Protein AF-A0A483RP93-F1 (afdb_monomer)

Secondary structure (DSSP, 8-state):
-----TTSSSSSSSS------HHHHHHHHHHHHHHHHHHHHHHHHHHHHHHHHHHHHHHHHHHHHHHHHHHHHHHHHHHHHHHHHHHHHHHHHHHHHHHHHHHHHHHHHHHHHHHHHHHHHHHHHHHHHHHHHT--GGG--HHHHHHHHHHHHHHHHHHHHHHHHHHHHHHHHHHHHHHHHHHHHHHHHHHHHHHHHTTT--HHHHHHHHHTT------TTTS-------HHHHHHHHHHHHHHHHGGGS--

Foldseek 3Di:
DDDPDDDDPPPPVPPDPPPDDPVNVVVVVVVVVVVVVVVVVVVVVVVVVVVVVVVVVVVVVVVVVVVVVVVVVVLLVVLVVVLVPPLLVVLVVVLVVLVVVLVVLLVLLVVLLVLLVVLLVVLVVLLVVLCVVCVPVPPDDPVVVVVSVVVNVVSSVVSNQSSVLSNLSSVLSVVQSVLSVVLSVLSVVLSVCCNVCVSPDDPVNSCVSCVVSPPPDARSPNPDRPRPCDVVNVVVVVVVVVVVVVVVPPDD

Radius of gyration: 54.11 Å; Cα contacts (8 Å, |Δi|>4): 106; chains: 1; bounding box: 98×44×174 Å

Structure (mmCIF, N/CA/C/O backbone):
data_AF-A0A483RP93-F1
#
_entry.id   AF-A0A483RP93-F1
#
loop_
_atom_site.group_PDB
_atom_site.id
_atom_site.type_symbol
_atom_site.label_atom_id
_atom_site.label_alt_id
_atom_site.label_comp_id
_atom_site.label_asym_id
_atom_site.label_entity_id
_atom_site.label_seq_id
_atom_site.pdbx_PDB_ins_code
_atom_site.Cartn_x
_atom_site.Cartn_y
_atom_site.Cartn_z
_atom_site.occupancy
_atom_site.B_iso_or_equiv
_atom_site.auth_seq_id
_atom_site.auth_comp_id
_atom_site.auth_asym_id
_atom_site.auth_atom_id
_atom_site.pdbx_PDB_model_num
ATOM 1 N N . ASP A 1 1 ? -6.375 -27.081 122.820 1.00 44.47 1 ASP A N 1
ATOM 2 C CA . ASP A 1 1 ? -7.314 -27.650 121.839 1.00 44.47 1 ASP A CA 1
ATOM 3 C C . ASP A 1 1 ? -8.716 -27.517 122.379 1.00 44.47 1 ASP A C 1
ATOM 5 O O . ASP A 1 1 ? -9.221 -28.421 123.025 1.00 44.47 1 ASP A O 1
ATOM 9 N N . GLU A 1 2 ? -9.292 -26.331 122.217 1.00 37.44 2 GLU A N 1
ATOM 10 C CA . GLU A 1 2 ? -10.628 -26.027 122.723 1.00 37.44 2 GLU A CA 1
ATOM 11 C C . GLU A 1 2 ? -11.443 -25.393 121.599 1.00 37.44 2 GLU A C 1
ATOM 13 O O . GLU A 1 2 ? -11.047 -24.405 120.978 1.00 37.44 2 GLU A O 1
ATOM 18 N N . GLU A 1 3 ? -12.542 -26.077 121.302 1.00 43.91 3 GLU A N 1
ATOM 19 C CA . GLU A 1 3 ? -13.527 -25.812 120.264 1.00 43.91 3 GLU A CA 1
ATOM 20 C C . GLU A 1 3 ? -14.193 -24.436 120.434 1.00 43.91 3 GLU A C 1
ATOM 22 O O . GLU A 1 3 ? -14.628 -24.096 121.539 1.00 43.91 3 GLU A O 1
ATOM 27 N N . PRO A 1 4 ? -14.399 -23.655 119.359 1.00 43.03 4 PRO A N 1
ATOM 28 C CA . PRO A 1 4 ? -15.252 -22.485 119.441 1.00 43.03 4 PRO A CA 1
ATOM 29 C C . PRO A 1 4 ? -16.717 -22.865 119.178 1.00 43.03 4 PRO A C 1
ATOM 31 O O . PRO A 1 4 ? -17.161 -23.048 118.047 1.00 43.03 4 PRO A O 1
ATOM 34 N N . ASN A 1 5 ? -17.437 -22.988 120.291 1.00 45.75 5 ASN A N 1
ATOM 35 C CA . ASN A 1 5 ? -18.826 -22.599 120.561 1.00 45.75 5 ASN A CA 1
ATOM 36 C C . ASN A 1 5 ? -19.761 -22.346 119.350 1.00 45.75 5 ASN A C 1
ATOM 38 O O . ASN A 1 5 ? -19.817 -21.264 118.761 1.00 45.75 5 ASN A O 1
ATOM 42 N N . ILE A 1 6 ? -20.581 -23.355 119.056 1.00 49.53 6 ILE A N 1
ATOM 43 C CA . ILE A 1 6 ? -21.689 -23.347 118.097 1.00 49.53 6 ILE A CA 1
ATOM 44 C C . ILE A 1 6 ? -22.909 -22.673 118.755 1.00 49.53 6 ILE A C 1
ATOM 46 O O . ILE A 1 6 ? -23.800 -23.372 119.228 1.00 49.53 6 ILE A O 1
ATOM 50 N N . ASN A 1 7 ? -22.978 -21.337 118.848 1.00 51.28 7 ASN A N 1
ATOM 51 C CA . ASN A 1 7 ? -24.268 -20.686 119.172 1.00 51.28 7 ASN A CA 1
ATOM 52 C C . ASN A 1 7 ? -24.443 -19.193 118.824 1.00 51.28 7 ASN A C 1
ATOM 54 O O . ASN A 1 7 ? -25.434 -18.591 119.228 1.00 51.28 7 ASN A O 1
ATOM 58 N N . GLU A 1 8 ? -23.537 -18.560 118.073 1.00 43.97 8 GLU A N 1
ATOM 59 C CA . GLU A 1 8 ? -23.642 -17.106 117.807 1.00 43.97 8 GLU A CA 1
ATOM 60 C C . GLU A 1 8 ? -24.043 -16.736 116.369 1.00 43.97 8 GLU A C 1
ATOM 62 O O . GLU A 1 8 ? -24.285 -15.570 116.064 1.00 43.97 8 GLU A O 1
ATOM 67 N N . ASN A 1 9 ? -24.192 -17.721 115.475 1.00 43.88 9 ASN A N 1
ATOM 68 C CA . ASN A 1 9 ? -24.435 -17.474 114.046 1.00 43.88 9 ASN A CA 1
ATOM 69 C C . ASN A 1 9 ? -25.888 -17.685 113.573 1.00 43.88 9 ASN A C 1
ATOM 71 O O . ASN A 1 9 ? -26.207 -17.382 112.422 1.00 43.88 9 ASN A O 1
ATOM 75 N N . GLU A 1 10 ? -26.797 -18.158 114.433 1.00 44.34 10 GLU A N 1
ATOM 76 C CA . GLU A 1 10 ? -28.202 -18.384 114.047 1.00 44.34 10 GLU A CA 1
ATOM 77 C C . GLU A 1 10 ? -29.131 -17.190 114.323 1.00 44.34 10 GLU A C 1
ATOM 79 O O . GLU A 1 10 ? -30.191 -17.063 113.702 1.00 44.34 10 GLU A O 1
ATOM 84 N N . THR A 1 11 ? -28.736 -16.253 115.185 1.00 45.34 11 THR A N 1
ATOM 85 C CA . THR A 1 11 ? -29.594 -15.132 115.606 1.00 45.34 11 THR A CA 1
ATOM 86 C C . THR A 1 11 ? -29.534 -13.909 114.686 1.00 45.34 11 THR A C 1
ATOM 88 O O . THR A 1 11 ? -30.458 -13.097 114.715 1.00 45.34 11 THR A O 1
ATOM 91 N N . ASN A 1 12 ? -28.539 -13.798 113.793 1.00 41.47 12 ASN A N 1
ATOM 92 C CA . ASN A 1 12 ? -28.385 -12.632 112.904 1.00 41.47 12 ASN A CA 1
ATOM 93 C C . ASN A 1 12 ? -28.748 -12.858 111.423 1.00 41.47 12 ASN A C 1
ATOM 95 O O . ASN A 1 12 ? -28.809 -11.899 110.659 1.00 41.47 12 ASN A O 1
ATOM 99 N N . LYS A 1 13 ? -29.100 -14.085 111.009 1.00 42.75 13 LYS A N 1
ATOM 100 C CA . LYS A 1 13 ? -29.715 -14.345 109.685 1.00 42.75 13 LYS A CA 1
ATOM 101 C C . LYS A 1 13 ? -31.248 -14.272 109.684 1.00 42.75 13 LYS A C 1
ATOM 103 O O . LYS A 1 13 ? -31.868 -14.348 108.628 1.00 42.75 13 LYS A O 1
ATOM 108 N N . ARG A 1 14 ? -31.875 -14.069 110.849 1.00 42.66 14 ARG A N 1
ATOM 109 C CA . ARG A 1 14 ? -33.340 -14.004 111.027 1.00 42.66 14 ARG A CA 1
ATOM 110 C C . ARG A 1 14 ? -33.895 -12.582 111.177 1.00 42.66 14 ARG A C 1
ATOM 112 O O . ARG A 1 14 ? -34.922 -12.382 111.815 1.00 42.66 14 ARG A O 1
ATOM 119 N N . LYS A 1 15 ? -33.252 -11.582 110.571 1.00 45.91 15 LYS A N 1
ATOM 120 C CA . LYS A 1 15 ? -33.788 -10.212 110.481 1.00 45.91 15 LYS A CA 1
ATOM 121 C C . LYS A 1 15 ? -33.753 -9.676 109.052 1.00 45.91 15 LYS A C 1
ATOM 123 O O . LYS A 1 15 ? -33.135 -8.656 108.791 1.00 45.91 15 LYS A O 1
ATOM 128 N N . ASN A 1 16 ? -34.410 -10.369 108.120 1.00 45.09 16 ASN A N 1
ATOM 129 C CA . ASN A 1 16 ? -35.041 -9.688 106.976 1.00 45.09 16 ASN A CA 1
ATOM 130 C C . ASN A 1 16 ? -36.076 -10.522 106.207 1.00 45.09 16 ASN A C 1
ATOM 132 O O . ASN A 1 16 ? -36.394 -10.216 105.062 1.00 45.09 16 ASN A O 1
ATOM 136 N N . VAL A 1 17 ? -36.658 -11.552 106.825 1.00 51.75 17 VAL A N 1
ATOM 137 C CA . VAL A 1 17 ? -37.892 -12.139 106.292 1.00 51.75 17 VAL A CA 1
ATOM 138 C C . VAL A 1 17 ? -39.036 -11.333 106.889 1.00 51.75 17 VAL A C 1
ATOM 140 O O . VAL A 1 17 ? -39.613 -11.695 107.912 1.00 51.75 17 VAL A O 1
ATOM 143 N N . LYS A 1 18 ? -39.291 -10.163 106.291 1.00 50.00 18 LYS A N 1
ATOM 144 C CA . LYS A 1 18 ? -40.550 -9.441 106.483 1.00 50.00 18 LYS A CA 1
ATOM 145 C C . LYS A 1 18 ? -41.655 -10.454 106.188 1.00 50.00 18 LYS A C 1
ATOM 147 O O . LYS A 1 18 ? -41.653 -11.052 105.119 1.00 50.00 18 LYS A O 1
ATOM 152 N N . SER A 1 19 ? -42.535 -10.696 107.147 1.00 45.41 19 SER A N 1
ATOM 153 C CA . SER A 1 19 ? -43.722 -11.530 106.982 1.00 45.41 19 SER A CA 1
ATOM 154 C C . SER A 1 19 ? -44.519 -11.038 105.768 1.00 45.41 19 SER A C 1
ATOM 156 O O . SER A 1 19 ? -45.138 -9.976 105.834 1.00 45.41 19 SER A O 1
ATOM 158 N N . LEU A 1 20 ? -44.443 -11.763 104.647 1.00 51.41 20 LEU A N 1
ATOM 159 C CA . LEU A 1 20 ? -45.241 -11.493 103.455 1.00 51.41 20 LEU A CA 1
ATOM 160 C C . LEU A 1 20 ? -46.675 -11.968 103.709 1.00 51.41 20 LEU A C 1
ATOM 162 O O . LEU A 1 20 ? -46.921 -13.165 103.847 1.00 51.41 20 LEU A O 1
ATOM 166 N N . GLU A 1 21 ? -47.611 -11.024 103.756 1.00 50.47 21 GLU A N 1
ATOM 167 C CA . GLU A 1 21 ? -49.040 -11.314 103.690 1.00 50.47 21 GLU A CA 1
ATOM 168 C C . GLU A 1 21 ? -49.406 -11.994 102.354 1.00 50.47 21 GLU A C 1
ATOM 170 O O . GLU A 1 21 ? -48.848 -11.634 101.312 1.00 50.47 21 GLU A O 1
ATOM 175 N N . PRO A 1 22 ? -50.382 -12.921 102.336 1.00 55.34 22 PRO A N 1
ATOM 176 C CA . PRO A 1 22 ? -50.846 -13.585 101.113 1.00 55.34 22 PRO A CA 1
ATOM 177 C C . PRO A 1 22 ? -51.378 -12.615 100.039 1.00 55.34 22 PRO A C 1
ATOM 179 O O . PRO A 1 22 ? -51.298 -12.931 98.855 1.00 55.34 22 PRO A O 1
ATOM 182 N N . ASN A 1 23 ? -51.825 -11.411 100.417 1.00 56.91 23 ASN A N 1
ATOM 183 C CA . ASN A 1 23 ? -52.241 -10.365 99.472 1.00 56.91 23 ASN A CA 1
ATOM 184 C C . ASN A 1 23 ? -51.086 -9.800 98.617 1.00 56.91 23 ASN A C 1
ATOM 186 O O . ASN A 1 23 ? -51.320 -9.385 97.487 1.00 56.91 23 ASN A O 1
ATOM 190 N N . ASN A 1 24 ? -49.839 -9.836 99.100 1.00 65.69 24 ASN A N 1
ATOM 191 C CA . ASN A 1 24 ? -48.675 -9.264 98.406 1.00 65.69 24 ASN A CA 1
ATOM 192 C C . ASN A 1 24 ? -48.203 -10.145 97.227 1.00 65.69 24 ASN A C 1
ATOM 194 O O . ASN A 1 24 ? -47.764 -9.651 96.191 1.00 65.69 24 ASN A O 1
ATOM 198 N N . TYR A 1 25 ? -48.354 -11.470 97.338 1.00 70.19 25 TYR A N 1
ATOM 199 C CA . TYR A 1 25 ? -48.011 -12.394 96.249 1.00 70.19 25 TYR A CA 1
ATOM 200 C C . TYR A 1 25 ? -48.979 -12.295 95.073 1.00 70.19 25 TYR A C 1
ATOM 202 O O . TYR A 1 25 ? -48.549 -12.350 93.925 1.00 70.19 25 TYR A O 1
ATOM 210 N N . VAL A 1 26 ? -50.273 -12.131 95.352 1.00 78.81 26 VAL A N 1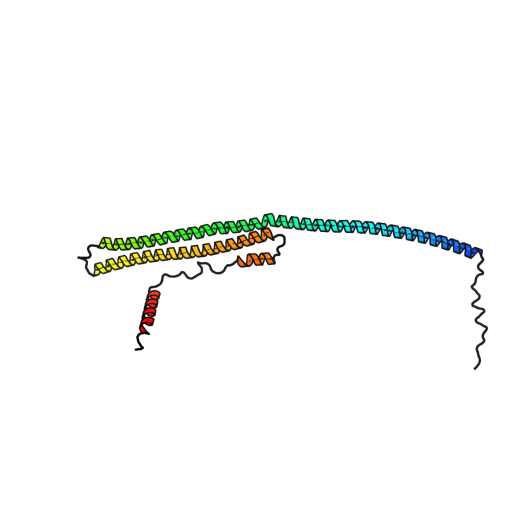
ATOM 211 C CA . VAL A 1 26 ? -51.302 -11.984 94.314 1.00 78.81 26 VAL A CA 1
ATOM 212 C C . VAL A 1 26 ? -51.066 -10.702 93.517 1.00 78.81 26 VAL A C 1
ATOM 214 O O . VAL A 1 26 ? -51.056 -10.734 92.291 1.00 78.81 26 VAL A O 1
ATOM 217 N N . GLU A 1 27 ? -50.782 -9.596 94.203 1.00 79.75 27 GLU A N 1
ATOM 218 C CA . GLU A 1 27 ? -50.462 -8.316 93.566 1.00 79.75 27 GLU A CA 1
ATOM 219 C C . GLU A 1 27 ? -49.176 -8.394 92.722 1.00 79.75 27 GLU A C 1
ATOM 221 O O . GLU A 1 27 ? -49.124 -7.880 91.604 1.00 79.75 27 GLU A O 1
ATOM 226 N N . HIS A 1 28 ? -48.155 -9.115 93.196 1.00 82.25 28 HIS A N 1
ATOM 227 C CA . HIS A 1 28 ? -46.927 -9.342 92.434 1.00 82.25 28 HIS A CA 1
ATOM 228 C C . HIS A 1 28 ? -47.136 -10.226 91.193 1.00 82.25 28 HIS A C 1
ATOM 230 O O . HIS A 1 28 ? -46.554 -9.952 90.145 1.00 82.25 28 HIS A O 1
ATOM 236 N N . ILE A 1 29 ? -47.979 -11.262 91.284 1.00 84.00 29 ILE A N 1
ATOM 237 C CA . ILE A 1 29 ? -48.338 -12.121 90.145 1.00 84.00 29 ILE A CA 1
ATOM 238 C C . ILE A 1 29 ? -49.069 -11.306 89.074 1.00 84.00 29 ILE A C 1
ATOM 240 O O . ILE A 1 29 ? -48.707 -11.396 87.904 1.00 84.00 29 ILE A O 1
ATOM 244 N N . ILE A 1 30 ? -50.011 -10.447 89.474 1.00 86.81 30 ILE A N 1
ATOM 245 C CA . ILE A 1 30 ? -50.726 -9.547 88.557 1.00 86.81 30 ILE A CA 1
ATOM 246 C C . ILE A 1 30 ? -49.745 -8.588 87.861 1.00 86.81 30 ILE A C 1
ATOM 248 O O . ILE A 1 30 ? -49.786 -8.442 86.643 1.00 86.81 30 ILE A O 1
ATOM 252 N N . GLN A 1 31 ? -48.798 -7.993 88.595 1.00 88.38 31 GLN A N 1
ATOM 253 C CA . GLN A 1 31 ? -47.766 -7.126 88.002 1.00 88.38 31 GLN A CA 1
ATOM 254 C C . GLN A 1 31 ? -46.821 -7.870 87.045 1.00 88.38 31 GLN A C 1
ATOM 256 O O . GLN A 1 31 ? -46.323 -7.290 86.077 1.00 88.38 31 GLN A O 1
ATOM 261 N N . LEU A 1 32 ? -46.507 -9.134 87.331 1.00 87.00 32 LEU A N 1
ATOM 262 C CA . LEU A 1 32 ? -45.693 -9.980 86.456 1.00 87.00 32 LEU A CA 1
ATOM 263 C C . LEU A 1 32 ? -46.447 -10.347 85.175 1.00 87.00 32 LEU A C 1
ATOM 265 O O . LEU A 1 32 ? -45.856 -10.331 84.096 1.00 87.00 32 LEU A O 1
ATOM 269 N N . GLU A 1 33 ? -47.739 -10.643 85.283 1.00 87.50 33 GLU A N 1
ATOM 270 C CA . GLU A 1 33 ? -48.617 -10.925 84.148 1.00 87.50 33 GLU A CA 1
ATOM 271 C C . GLU A 1 33 ? -48.780 -9.688 83.255 1.00 87.50 33 GLU A C 1
ATOM 273 O O . GLU A 1 33 ? -48.595 -9.768 82.039 1.00 87.50 33 GLU A O 1
ATOM 278 N N . GLU A 1 34 ? -48.974 -8.515 83.861 1.00 89.44 34 GLU A N 1
ATOM 279 C CA . GLU A 1 34 ? -49.023 -7.233 83.161 1.00 89.44 34 GLU A CA 1
ATOM 280 C C . GLU A 1 34 ? -47.697 -6.933 82.442 1.00 89.44 34 GLU A C 1
ATOM 282 O O . GLU A 1 34 ? -47.691 -6.631 81.247 1.00 89.44 34 GLU A O 1
ATOM 287 N N . ARG A 1 35 ? -46.545 -7.114 83.103 1.00 90.69 35 ARG A N 1
ATOM 288 C CA . ARG A 1 35 ? -45.229 -6.957 82.455 1.00 90.69 35 ARG A CA 1
ATOM 289 C C . ARG A 1 35 ? -45.008 -7.938 81.308 1.00 90.69 35 ARG A C 1
ATOM 291 O O . ARG A 1 35 ? -44.479 -7.533 80.275 1.00 90.69 35 ARG A O 1
ATOM 298 N N . ASN A 1 36 ? -45.402 -9.200 81.467 1.00 89.81 36 ASN A N 1
ATOM 299 C CA . ASN A 1 36 ? -45.311 -10.186 80.392 1.00 89.81 36 ASN A CA 1
ATOM 300 C C . ASN A 1 36 ? -46.188 -9.787 79.204 1.00 89.81 36 ASN A C 1
ATOM 302 O O . ASN A 1 36 ? -45.721 -9.854 78.071 1.00 89.81 36 ASN A O 1
ATOM 306 N N . SER A 1 37 ? -47.402 -9.286 79.448 1.00 91.94 37 SER A N 1
ATOM 307 C CA . SER A 1 37 ? -48.278 -8.793 78.379 1.00 91.94 37 SER A CA 1
ATOM 308 C C . SER A 1 37 ? -47.643 -7.621 77.610 1.00 91.94 37 SER A C 1
ATOM 310 O O . SER A 1 37 ? -47.592 -7.630 76.378 1.00 91.94 37 SER A O 1
ATOM 312 N N . ILE A 1 38 ? -47.030 -6.665 78.317 1.00 93.06 38 ILE A N 1
ATOM 313 C CA . ILE A 1 38 ? -46.317 -5.532 77.710 1.00 93.06 38 ILE A CA 1
ATOM 314 C C . ILE A 1 38 ? -45.111 -6.016 76.897 1.00 93.06 38 ILE A C 1
ATOM 316 O O . ILE A 1 38 ? -44.895 -5.549 75.779 1.00 93.06 38 ILE A O 1
ATOM 320 N N . LEU A 1 39 ? -44.339 -6.971 77.421 1.00 93.12 39 LEU A N 1
ATOM 321 C CA . LEU A 1 39 ? -43.202 -7.560 76.711 1.00 93.12 39 LEU A CA 1
ATOM 322 C C . LEU A 1 39 ? -43.640 -8.308 75.446 1.00 93.12 39 LEU A C 1
ATOM 324 O O . LEU A 1 39 ? -42.972 -8.189 74.419 1.00 93.12 39 LEU A O 1
ATOM 328 N N . THR A 1 40 ? -44.765 -9.031 75.483 1.00 92.19 40 THR A N 1
ATOM 329 C CA . THR A 1 40 ? -45.308 -9.697 74.287 1.00 92.19 40 THR A CA 1
ATOM 330 C C . THR A 1 40 ? -45.723 -8.693 73.218 1.00 92.19 40 THR A C 1
ATOM 332 O O . THR A 1 40 ? -45.353 -8.866 72.059 1.00 92.19 40 THR A O 1
ATOM 335 N N . LEU A 1 41 ? -46.372 -7.591 73.608 1.00 93.94 41 LEU A N 1
ATOM 336 C CA . LEU A 1 41 ? -46.728 -6.504 72.692 1.00 93.94 41 LEU A CA 1
ATOM 337 C C . LEU A 1 41 ? -45.490 -5.821 72.099 1.00 93.94 41 LEU A C 1
ATOM 339 O O . LEU A 1 41 ? -45.460 -5.503 70.912 1.00 93.94 41 LEU A O 1
ATOM 343 N N . GLN A 1 42 ? -44.441 -5.613 72.900 1.00 94.50 42 GLN A N 1
ATOM 344 C CA . GLN A 1 42 ? -43.178 -5.064 72.408 1.00 94.50 42 GLN A CA 1
ATOM 345 C C . GLN A 1 42 ? -42.499 -6.012 71.416 1.00 94.50 42 GLN A C 1
ATOM 347 O O . GLN A 1 42 ? -42.045 -5.559 70.367 1.00 94.50 42 GLN A O 1
ATOM 352 N N . LEU A 1 43 ? -42.447 -7.315 71.709 1.00 94.00 43 LEU A N 1
ATOM 353 C CA . LEU A 1 43 ? -41.908 -8.329 70.797 1.00 94.00 43 LEU A CA 1
ATOM 354 C C . LEU A 1 43 ? -42.691 -8.384 69.482 1.00 94.00 43 LEU A C 1
ATOM 356 O O . LEU A 1 43 ? -42.086 -8.425 68.411 1.00 94.00 43 LEU A O 1
ATOM 360 N N . GLU A 1 44 ? -44.018 -8.337 69.542 1.00 94.31 44 GLU A N 1
ATOM 361 C CA . GLU A 1 44 ? -44.872 -8.296 68.355 1.00 94.31 44 GLU A CA 1
ATOM 362 C C . GLU A 1 44 ? -44.608 -7.032 67.522 1.00 94.31 44 GLU A C 1
ATOM 364 O O . GLU A 1 44 ? -44.364 -7.111 66.319 1.00 94.31 44 GLU A O 1
ATOM 369 N N . HIS A 1 45 ? -44.511 -5.868 68.166 1.00 94.44 45 HIS A N 1
ATOM 370 C CA . HIS A 1 45 ? -44.156 -4.625 67.487 1.00 94.44 45 HIS A CA 1
ATOM 371 C C . HIS A 1 45 ? -42.757 -4.686 66.842 1.00 94.44 45 HIS A C 1
ATOM 373 O O . HIS A 1 45 ? -42.585 -4.300 65.684 1.00 94.44 45 HIS A O 1
ATOM 379 N N . TYR A 1 46 ? -41.748 -5.199 67.557 1.00 93.69 46 TYR A N 1
ATOM 380 C CA . TYR A 1 46 ? -40.390 -5.345 67.025 1.00 93.69 46 TYR A CA 1
ATOM 381 C C . TYR A 1 46 ? -40.329 -6.325 65.857 1.00 93.69 46 TYR A C 1
ATOM 383 O O . TYR A 1 46 ? -39.661 -6.035 64.867 1.00 93.69 46 TYR A O 1
ATOM 391 N N . THR A 1 47 ? -41.024 -7.461 65.939 1.00 93.69 47 THR A N 1
ATOM 392 C CA . THR A 1 47 ? -41.079 -8.441 64.842 1.00 93.69 47 THR A CA 1
ATOM 393 C C . THR A 1 47 ? -41.783 -7.864 63.618 1.00 93.69 47 THR A C 1
ATOM 395 O O . THR A 1 47 ? -41.309 -8.050 62.495 1.00 93.69 47 THR A O 1
ATOM 398 N N . GLN A 1 48 ? -42.848 -7.085 63.812 1.00 94.31 48 GLN A N 1
ATOM 399 C CA . GLN A 1 48 ? -43.531 -6.387 62.728 1.00 94.31 48 GLN A CA 1
ATOM 400 C C . GLN A 1 48 ? -42.638 -5.321 62.067 1.00 94.31 48 GLN A C 1
ATOM 402 O O . GLN A 1 48 ? -42.591 -5.245 60.836 1.00 94.31 48 GLN A O 1
ATOM 407 N N . ASP A 1 49 ? -41.885 -4.538 62.847 1.00 95.38 49 ASP A N 1
ATOM 408 C CA . ASP A 1 49 ? -40.927 -3.554 62.320 1.00 95.38 49 ASP A CA 1
ATOM 409 C C . ASP A 1 49 ? -39.766 -4.228 61.567 1.00 95.38 49 ASP A C 1
ATOM 411 O O . ASP A 1 49 ? -39.392 -3.792 60.475 1.00 95.38 49 ASP A O 1
ATOM 415 N N . LEU A 1 50 ? -39.247 -5.346 62.088 1.00 93.88 50 LEU A N 1
ATOM 416 C CA . LEU A 1 50 ? -38.227 -6.166 61.423 1.00 93.88 50 LEU A CA 1
ATOM 417 C C . LEU A 1 50 ? -38.725 -6.696 60.077 1.00 93.88 50 LEU A C 1
ATOM 419 O O . LEU A 1 50 ? -38.034 -6.561 59.068 1.00 93.88 50 LEU A O 1
ATOM 423 N N . ASN A 1 51 ? -39.947 -7.228 60.036 1.00 94.44 51 ASN A N 1
ATOM 424 C CA . ASN A 1 51 ? -40.561 -7.717 58.803 1.00 94.44 51 ASN A CA 1
ATOM 425 C C . ASN A 1 51 ? -40.771 -6.589 57.787 1.00 94.44 51 ASN A C 1
ATOM 427 O O . ASN A 1 51 ? -40.480 -6.758 56.601 1.00 94.44 51 ASN A O 1
ATOM 431 N N . ARG A 1 52 ? -41.205 -5.408 58.243 1.00 94.81 52 ARG A N 1
ATOM 432 C CA . ARG A 1 52 ? -41.362 -4.228 57.385 1.00 94.81 52 ARG A CA 1
ATOM 433 C C . ARG A 1 52 ? -40.025 -3.772 56.803 1.00 94.81 52 ARG A C 1
ATOM 435 O O . ARG A 1 52 ? -39.940 -3.514 55.602 1.00 94.81 52 ARG A O 1
ATOM 442 N N . LYS A 1 53 ? -38.977 -3.699 57.627 1.00 94.06 53 LYS A N 1
ATOM 443 C CA . LYS A 1 53 ? -37.617 -3.353 57.188 1.00 94.06 53 LYS A CA 1
ATOM 444 C C . LYS A 1 53 ? -37.064 -4.382 56.205 1.00 94.06 53 LYS A C 1
ATOM 446 O O . LYS A 1 53 ? -36.543 -3.987 55.166 1.00 94.06 53 LYS A O 1
ATOM 451 N N . ASN A 1 54 ? -37.250 -5.674 56.468 1.00 94.12 54 ASN A N 1
ATOM 452 C CA . ASN A 1 54 ? -36.822 -6.749 55.570 1.00 94.12 54 ASN A CA 1
ATOM 453 C C . ASN A 1 54 ? -37.519 -6.673 54.206 1.00 94.12 54 ASN A C 1
ATOM 455 O O . ASN A 1 54 ? -36.848 -6.768 53.182 1.00 94.12 54 ASN A O 1
ATOM 459 N N . ALA A 1 55 ? -38.826 -6.403 54.168 1.00 94.38 55 ALA A N 1
ATOM 460 C CA . ALA A 1 55 ? -39.556 -6.227 52.912 1.00 94.38 55 ALA A CA 1
ATOM 461 C C . ALA A 1 55 ? -39.046 -5.021 52.096 1.00 94.38 55 ALA A C 1
ATOM 463 O O . ALA A 1 55 ? -38.943 -5.087 50.869 1.00 94.38 55 ALA A O 1
ATOM 464 N N . ILE A 1 56 ? -38.688 -3.919 52.768 1.00 94.88 56 ILE A N 1
ATOM 465 C CA . ILE A 1 56 ? -38.085 -2.742 52.122 1.00 94.88 56 ILE A CA 1
ATOM 466 C C . ILE A 1 56 ? -36.695 -3.082 51.571 1.00 94.88 56 ILE A C 1
ATOM 468 O O . ILE A 1 56 ? -36.389 -2.729 50.432 1.00 94.88 56 ILE A O 1
ATOM 472 N N . ILE A 1 57 ? -35.866 -3.786 52.348 1.00 93.88 57 ILE A N 1
ATOM 473 C CA . ILE A 1 57 ? -34.533 -4.225 51.917 1.00 93.88 57 ILE A CA 1
ATOM 474 C C . ILE A 1 57 ? -34.648 -5.132 50.693 1.00 93.88 57 ILE A C 1
ATOM 476 O O . ILE A 1 57 ? -33.963 -4.896 49.703 1.00 93.88 57 ILE A O 1
ATOM 480 N N . GLU A 1 58 ? -35.545 -6.115 50.712 1.00 94.00 58 GLU A N 1
ATOM 481 C CA . GLU A 1 58 ? -35.726 -7.042 49.595 1.00 94.00 58 GLU A CA 1
ATOM 482 C C . GLU A 1 58 ? -36.168 -6.311 48.317 1.00 94.00 58 GLU A C 1
ATOM 484 O O . GLU A 1 58 ? -35.654 -6.576 47.227 1.00 94.00 58 GLU A O 1
ATOM 489 N N . LYS A 1 59 ? -37.070 -5.330 48.447 1.00 95.62 59 LYS A N 1
ATOM 490 C CA . LYS A 1 59 ? -37.481 -4.470 47.332 1.00 95.62 59 LYS A CA 1
ATOM 491 C C . LYS A 1 59 ? -36.309 -3.653 46.782 1.00 95.62 59 LYS A C 1
ATOM 493 O O . LYS A 1 59 ? -36.115 -3.614 45.568 1.00 95.62 59 LYS A O 1
ATOM 498 N N . ASN A 1 60 ? -35.512 -3.043 47.657 1.00 92.69 60 ASN A N 1
ATOM 499 C CA . ASN A 1 60 ? -34.342 -2.261 47.258 1.00 92.69 60 ASN A CA 1
ATOM 500 C C . ASN A 1 60 ? -33.284 -3.137 46.575 1.00 92.69 60 ASN A C 1
ATOM 502 O O . ASN A 1 60 ? -32.729 -2.734 45.558 1.00 92.69 60 ASN A O 1
ATOM 506 N N . VAL A 1 61 ? -33.042 -4.351 47.077 1.00 94.44 61 VAL A N 1
ATOM 507 C CA . VAL A 1 61 ? -32.114 -5.316 46.466 1.00 94.44 61 VAL A CA 1
ATOM 508 C C . VAL A 1 61 ? -32.580 -5.705 45.064 1.00 94.44 61 VAL A C 1
ATOM 510 O O . VAL A 1 61 ? -31.777 -5.697 44.131 1.00 94.44 61 VAL A O 1
ATOM 513 N N . LYS A 1 62 ? -33.877 -5.982 44.873 1.00 93.88 62 LYS A N 1
ATOM 514 C CA . LYS A 1 62 ? -34.439 -6.266 43.540 1.00 93.88 62 LYS A CA 1
ATOM 515 C C . LYS A 1 62 ? -34.242 -5.092 42.580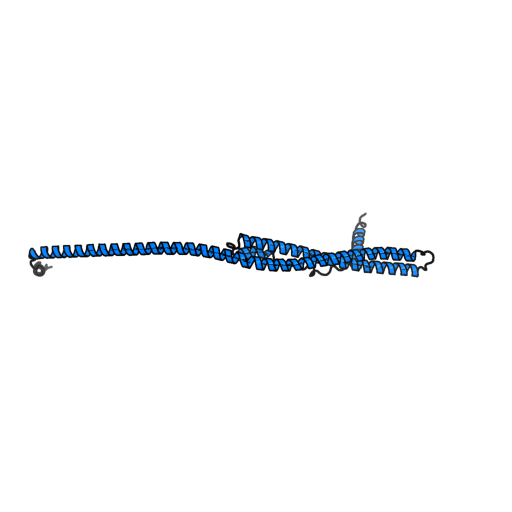 1.00 93.88 62 LYS A C 1
ATOM 517 O O . LYS A 1 62 ? -33.822 -5.311 41.448 1.00 93.88 62 LYS A O 1
ATOM 522 N N . GLN A 1 63 ? -34.479 -3.866 43.044 1.00 93.88 63 GLN A N 1
ATOM 523 C CA . GLN A 1 63 ? -34.298 -2.659 42.237 1.00 93.88 63 GLN A CA 1
ATOM 524 C C . GLN A 1 63 ? -32.824 -2.392 41.892 1.00 93.88 63 GLN A C 1
ATOM 526 O O . GLN A 1 63 ? -32.510 -2.013 40.768 1.00 93.88 63 GLN A O 1
ATOM 531 N N . VAL A 1 64 ? -31.898 -2.618 42.827 1.00 91.62 64 VAL A N 1
ATOM 532 C CA . VAL A 1 64 ? -30.457 -2.509 42.555 1.00 91.62 64 VAL A CA 1
ATOM 533 C C . VAL A 1 64 ? -30.035 -3.546 41.517 1.00 91.62 64 VAL A C 1
ATOM 535 O O . VAL A 1 64 ? -29.349 -3.199 40.560 1.00 91.62 64 VAL A O 1
ATOM 538 N N . ASN A 1 65 ? -30.492 -4.793 41.645 1.00 90.69 65 ASN A N 1
ATOM 539 C CA . ASN A 1 65 ? -30.169 -5.844 40.682 1.00 90.69 65 ASN A CA 1
ATOM 540 C C . ASN A 1 65 ? -30.712 -5.534 39.280 1.00 90.69 65 ASN A C 1
ATOM 542 O O . ASN A 1 65 ? -29.981 -5.715 38.307 1.00 90.69 65 ASN A O 1
ATOM 546 N N . SER A 1 66 ? -31.938 -5.009 39.167 1.00 91.62 66 SER A N 1
ATOM 547 C CA . SER A 1 66 ? -32.493 -4.602 37.870 1.00 91.62 66 SER A CA 1
ATOM 548 C C . SER A 1 66 ? -31.723 -3.427 37.254 1.00 91.62 66 SER A C 1
ATOM 550 O O . SER A 1 66 ? -31.417 -3.446 36.063 1.00 91.62 66 SER A O 1
ATOM 552 N N . LEU A 1 67 ? -31.335 -2.437 38.066 1.00 90.38 67 LEU A N 1
ATOM 553 C CA . LEU A 1 67 ? -30.520 -1.300 37.621 1.00 90.38 67 LEU A CA 1
ATOM 554 C C . LEU A 1 67 ? -29.108 -1.720 37.195 1.00 90.38 67 LEU A C 1
ATOM 556 O O . LEU A 1 67 ? -28.540 -1.119 36.282 1.00 90.38 67 LEU A O 1
ATOM 560 N N . ILE A 1 68 ? -28.529 -2.740 37.838 1.00 88.88 68 ILE A N 1
ATOM 561 C CA . ILE A 1 68 ? -27.238 -3.320 37.446 1.00 88.88 68 ILE A CA 1
ATOM 562 C C . ILE A 1 68 ? -27.361 -4.016 36.088 1.00 88.88 68 ILE A C 1
ATOM 564 O O . ILE A 1 68 ? -26.501 -3.807 35.231 1.00 88.88 68 ILE A O 1
ATOM 568 N N . SER A 1 69 ? -28.415 -4.813 35.866 1.00 84.50 69 SER A N 1
ATOM 569 C CA . SER A 1 69 ? -28.639 -5.456 34.565 1.00 84.50 69 SER A CA 1
ATOM 570 C C . SER A 1 69 ? -28.857 -4.435 33.450 1.00 84.50 69 SER A C 1
ATOM 572 O O . SER A 1 69 ? -28.209 -4.535 32.412 1.00 84.50 69 SER A O 1
ATOM 574 N N . GLU A 1 70 ? -29.669 -3.406 33.697 1.00 86.94 70 GLU A N 1
ATOM 575 C CA . GLU A 1 70 ? -29.940 -2.338 32.731 1.00 86.94 70 GLU A CA 1
ATOM 576 C C . GLU A 1 70 ? -28.675 -1.519 32.428 1.00 86.94 70 GLU A C 1
ATOM 578 O O . GLU A 1 70 ? -28.355 -1.274 31.269 1.00 86.94 70 GLU A O 1
ATOM 583 N N . ASN A 1 71 ? -27.871 -1.170 33.442 1.00 82.31 71 ASN A N 1
ATOM 584 C CA . ASN A 1 71 ? -26.580 -0.506 33.222 1.00 82.31 71 ASN A CA 1
ATOM 585 C C . ASN A 1 71 ? -25.614 -1.356 32.395 1.00 82.31 71 ASN A C 1
ATOM 587 O O . ASN A 1 71 ? -24.862 -0.814 31.585 1.00 82.31 71 ASN A O 1
ATOM 591 N N . LYS A 1 72 ? -25.584 -2.674 32.620 1.00 80.69 72 LYS A N 1
ATOM 592 C CA . LYS A 1 72 ? -24.725 -3.588 31.859 1.00 80.69 72 LYS A CA 1
ATOM 593 C C . LYS A 1 72 ? -25.152 -3.636 30.391 1.00 80.69 72 LYS A C 1
ATOM 595 O O . LYS A 1 72 ? -24.294 -3.590 29.512 1.00 80.69 72 LYS A O 1
ATOM 600 N N . GLU A 1 73 ? -26.455 -3.663 30.135 1.00 79.75 73 GLU A N 1
ATOM 601 C CA . GLU A 1 73 ? -27.028 -3.641 28.790 1.00 79.75 73 GLU A CA 1
ATOM 602 C C . GLU A 1 73 ? -26.799 -2.295 28.084 1.00 79.75 73 GLU A C 1
ATOM 604 O O . GLU A 1 73 ? -26.293 -2.266 26.966 1.00 79.75 73 GLU A O 1
ATOM 609 N N . LEU A 1 74 ? -27.043 -1.169 28.759 1.00 78.31 74 LEU A N 1
ATOM 610 C CA . LEU A 1 74 ? -26.764 0.169 28.226 1.00 78.31 74 LEU A CA 1
ATOM 611 C C . LEU A 1 74 ? -25.274 0.370 27.934 1.00 78.31 74 LEU A C 1
ATOM 613 O O . LEU A 1 74 ? -24.919 0.944 26.909 1.00 78.31 74 LEU A O 1
ATOM 617 N N . ARG A 1 75 ? -24.375 -0.127 28.795 1.00 69.12 75 ARG A N 1
ATOM 618 C CA . ARG A 1 75 ? -22.925 -0.093 28.535 1.00 69.12 75 ARG A CA 1
ATOM 619 C C . ARG A 1 75 ? -22.548 -0.917 27.308 1.00 69.12 75 ARG A C 1
ATOM 621 O O . ARG A 1 75 ? -21.752 -0.432 26.510 1.00 69.12 75 ARG A O 1
ATOM 628 N N . SER A 1 76 ? -23.148 -2.097 27.139 1.00 70.50 76 SER A N 1
ATOM 629 C CA . SER A 1 76 ? -23.000 -2.925 25.935 1.00 70.50 76 SER A CA 1
ATOM 630 C C . SER A 1 76 ? -23.457 -2.172 24.681 1.00 70.50 76 SER A C 1
ATOM 632 O O . SER A 1 76 ? -22.713 -2.099 23.706 1.00 70.50 76 SER A O 1
ATOM 634 N N . GLN A 1 77 ? -24.640 -1.552 24.721 1.00 67.75 77 GLN A N 1
ATOM 635 C CA . GLN A 1 77 ? -25.194 -0.798 23.592 1.00 67.75 77 GLN A CA 1
ATOM 636 C C . GLN A 1 77 ? -24.366 0.453 23.258 1.00 67.75 77 GLN A C 1
ATOM 638 O O . GLN A 1 77 ? -24.094 0.726 22.092 1.00 67.75 77 GLN A O 1
ATOM 643 N N . VAL A 1 78 ? -23.910 1.203 24.267 1.00 61.47 78 VAL A N 1
ATOM 644 C CA . VAL A 1 78 ? -23.047 2.383 24.077 1.00 61.47 78 VAL A CA 1
ATOM 645 C C . VAL A 1 78 ? -21.665 1.985 23.552 1.00 61.47 78 VAL A C 1
ATOM 647 O O . VAL A 1 78 ? -21.093 2.714 22.739 1.00 61.47 78 VAL A O 1
ATOM 650 N N . GLN A 1 79 ? -21.119 0.841 23.983 1.00 57.94 79 GLN A N 1
ATOM 651 C CA . GLN A 1 79 ? -19.909 0.282 23.376 1.00 57.94 79 GLN A CA 1
ATOM 652 C C . GLN A 1 79 ? -20.149 -0.042 21.902 1.00 57.94 79 GLN A C 1
ATOM 654 O O . GLN A 1 79 ? -19.385 0.447 21.075 1.00 57.94 79 GLN A O 1
ATOM 659 N N . GLN A 1 80 ? -21.232 -0.750 21.564 1.00 55.16 80 GLN A N 1
ATOM 660 C CA . GLN A 1 80 ? -21.606 -1.030 20.172 1.00 55.16 80 GLN A CA 1
ATOM 661 C C . GLN A 1 80 ? -21.722 0.252 19.330 1.00 55.16 80 GLN A C 1
ATOM 663 O O . GLN A 1 80 ? -21.051 0.368 18.309 1.00 55.16 80 GLN A O 1
ATOM 668 N N . GLN A 1 81 ? -22.437 1.277 19.807 1.00 55.84 81 GLN A N 1
ATOM 669 C CA . GLN A 1 81 ? -22.591 2.542 19.074 1.00 55.84 81 GLN A CA 1
ATOM 670 C C . GLN A 1 81 ? -21.276 3.310 18.862 1.00 55.84 81 GLN A C 1
ATOM 672 O O . GLN A 1 81 ? -21.068 3.895 17.801 1.00 55.84 81 GLN A O 1
ATOM 677 N N . ARG A 1 82 ? -20.359 3.330 19.842 1.00 53.25 82 ARG A N 1
ATOM 678 C CA . ARG A 1 82 ? -19.056 4.007 19.668 1.00 53.25 82 ARG A CA 1
ATOM 679 C C . ARG A 1 82 ? -18.130 3.280 18.694 1.00 53.25 82 ARG A C 1
ATOM 681 O O . ARG A 1 82 ? -17.261 3.925 18.104 1.00 53.25 82 ARG A O 1
ATOM 688 N N . ILE A 1 83 ? -18.292 1.968 18.558 1.00 54.22 83 ILE A N 1
ATOM 689 C CA . ILE A 1 83 ? -17.503 1.132 17.649 1.00 54.22 83 ILE A CA 1
ATOM 690 C C . ILE A 1 83 ? -18.007 1.280 16.210 1.00 54.22 83 ILE A C 1
ATOM 692 O O . ILE A 1 83 ? -17.182 1.369 15.302 1.00 54.22 83 ILE A O 1
ATOM 696 N N . ASP A 1 84 ? -19.321 1.421 16.013 1.00 49.88 84 ASP A N 1
ATOM 697 C CA . ASP A 1 84 ? -19.939 1.486 14.683 1.00 49.88 84 ASP A CA 1
ATOM 698 C C . ASP A 1 84 ? -19.653 2.785 13.902 1.00 49.88 84 ASP A C 1
ATOM 700 O O . ASP A 1 84 ? -19.658 2.760 12.672 1.00 49.88 84 ASP A O 1
ATOM 704 N N . GLU A 1 85 ? -19.353 3.916 14.558 1.00 54.53 85 GLU A N 1
ATOM 705 C CA . GLU A 1 85 ? -19.269 5.213 13.852 1.00 54.53 85 GLU A CA 1
ATOM 706 C C . GLU A 1 85 ? -17.836 5.753 13.637 1.00 54.53 85 GLU A C 1
ATOM 708 O O . GLU A 1 85 ? -17.527 6.323 12.587 1.00 54.53 85 GLU A O 1
ATOM 713 N N . LYS A 1 86 ? -16.914 5.583 14.600 1.00 54.19 86 LYS A N 1
ATOM 714 C CA . LYS A 1 86 ? -15.602 6.276 14.558 1.00 54.19 86 LYS A CA 1
ATOM 715 C C . LYS A 1 86 ? -14.432 5.444 14.043 1.00 54.19 86 LYS A C 1
ATOM 717 O O . LYS A 1 86 ? -13.558 5.983 13.366 1.00 54.19 86 LYS A O 1
ATOM 722 N N . ILE A 1 87 ? -14.399 4.150 14.345 1.00 57.38 87 ILE A N 1
ATOM 723 C CA . ILE A 1 87 ? -13.311 3.260 13.915 1.00 57.38 87 ILE A CA 1
ATOM 724 C C . ILE A 1 87 ? -13.356 2.969 12.403 1.00 57.38 87 ILE A C 1
ATOM 726 O O . ILE A 1 87 ? -12.302 3.047 11.765 1.00 57.38 87 ILE A O 1
ATOM 730 N N . PRO A 1 88 ? -14.525 2.709 11.781 1.00 58.81 88 PRO A N 1
ATOM 731 C CA . PRO A 1 88 ? -14.593 2.457 10.344 1.00 58.81 88 PRO A CA 1
ATOM 732 C C . PRO A 1 88 ? -14.150 3.672 9.529 1.00 58.81 88 PRO A C 1
ATOM 734 O O . PRO A 1 88 ? -13.467 3.510 8.524 1.00 58.81 88 PRO A O 1
ATOM 737 N N . THR A 1 89 ? -14.491 4.880 9.985 1.00 63.53 89 THR A N 1
ATOM 738 C CA . THR A 1 89 ? -14.165 6.142 9.309 1.00 63.53 89 THR A CA 1
ATOM 739 C C . THR A 1 89 ? -12.655 6.380 9.264 1.00 63.53 89 THR A C 1
ATOM 741 O O . THR A 1 89 ? -12.106 6.548 8.181 1.00 63.53 89 THR A O 1
ATOM 744 N N . TYR A 1 90 ? -11.953 6.250 10.398 1.00 61.72 90 TYR A N 1
ATOM 745 C CA . TYR A 1 90 ? -10.493 6.418 10.438 1.00 61.72 90 TYR A CA 1
ATOM 746 C C . TYR A 1 90 ? -9.752 5.389 9.568 1.00 61.72 90 TYR A C 1
ATOM 748 O O . TYR A 1 90 ? -8.815 5.728 8.847 1.00 61.72 90 TYR A O 1
ATOM 756 N N . VAL A 1 91 ? -10.188 4.124 9.588 1.00 66.88 91 VAL A N 1
ATOM 757 C CA . VAL A 1 91 ? -9.578 3.076 8.754 1.00 66.88 91 VAL A CA 1
ATOM 758 C C . VAL A 1 91 ? -9.888 3.291 7.269 1.00 66.88 91 VAL A C 1
ATOM 760 O O . VAL A 1 91 ? -9.032 3.037 6.420 1.00 66.88 91 VAL A O 1
ATOM 763 N N . ASN A 1 92 ? -11.080 3.793 6.938 1.00 69.88 92 ASN A N 1
ATOM 764 C CA . ASN A 1 92 ? -11.458 4.113 5.564 1.00 69.88 92 ASN A CA 1
ATOM 765 C C . ASN A 1 92 ? -10.651 5.287 4.996 1.00 69.88 92 ASN A C 1
ATOM 767 O O . ASN A 1 92 ? -10.226 5.195 3.844 1.00 69.88 92 ASN A O 1
ATOM 771 N N . 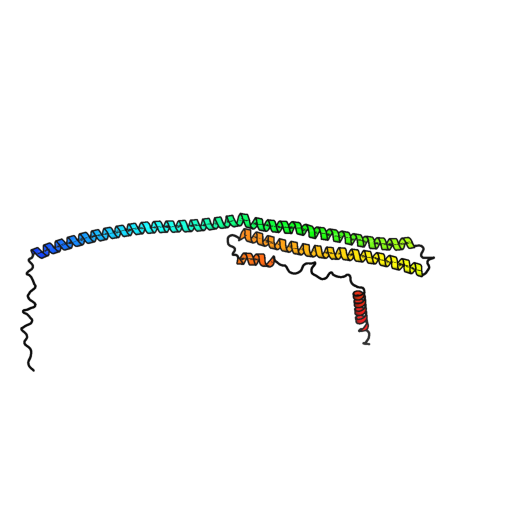ASP A 1 93 ? -10.384 6.328 5.787 1.00 72.75 93 ASP A N 1
ATOM 772 C CA . ASP A 1 93 ? -9.567 7.472 5.366 1.00 72.75 93 ASP A CA 1
ATOM 773 C C . ASP A 1 93 ? -8.139 7.020 5.032 1.00 72.75 93 ASP A C 1
ATOM 775 O O . ASP A 1 93 ? -7.679 7.209 3.903 1.00 72.75 93 ASP A O 1
ATOM 779 N N . VAL A 1 94 ? -7.495 6.276 5.944 1.00 67.81 94 VAL A N 1
ATOM 780 C CA . VAL A 1 94 ? -6.153 5.694 5.735 1.00 67.81 94 VAL A CA 1
ATOM 781 C C . VAL A 1 94 ? -6.135 4.759 4.523 1.00 67.81 94 VAL A C 1
ATOM 783 O O . VAL A 1 94 ? -5.204 4.779 3.716 1.00 67.81 94 VAL A O 1
ATOM 786 N N . LYS A 1 95 ? -7.178 3.943 4.346 1.00 69.88 95 LYS A N 1
ATOM 787 C CA . LYS A 1 95 ? -7.321 3.065 3.179 1.00 69.88 95 LYS A CA 1
ATOM 788 C C . LYS A 1 95 ? -7.462 3.859 1.880 1.00 69.88 95 LYS A C 1
ATOM 790 O O . LYS A 1 95 ? -6.963 3.396 0.853 1.00 69.88 95 LYS A O 1
ATOM 795 N N . SER A 1 96 ? -8.144 5.004 1.903 1.00 76.00 96 SER A N 1
ATOM 796 C CA . SER A 1 96 ? -8.332 5.874 0.738 1.00 76.00 96 SER A CA 1
ATOM 797 C C . SER A 1 96 ? -7.035 6.588 0.347 1.00 76.00 96 SER A C 1
ATOM 799 O O . SER A 1 96 ? -6.690 6.606 -0.837 1.00 76.00 96 SER A O 1
ATOM 801 N N . ASP A 1 97 ? -6.257 7.037 1.332 1.00 73.81 97 ASP A N 1
ATOM 802 C CA . ASP A 1 97 ? -4.952 7.659 1.118 1.00 73.81 97 ASP A CA 1
ATOM 803 C C . ASP A 1 97 ? -3.965 6.645 0.537 1.00 73.81 97 ASP A C 1
ATOM 805 O O . ASP A 1 97 ? -3.385 6.876 -0.526 1.00 73.81 97 ASP A O 1
ATOM 809 N N . LEU A 1 98 ? -3.881 5.446 1.132 1.00 71.19 98 LEU A N 1
ATOM 810 C CA . LEU A 1 98 ? -3.119 4.330 0.558 1.00 71.19 98 LEU A CA 1
ATOM 811 C C . LEU A 1 98 ? -3.632 3.948 -0.843 1.00 71.19 98 LEU A C 1
ATOM 813 O O . LEU A 1 98 ? -2.861 3.495 -1.689 1.00 71.19 98 LEU A O 1
ATOM 817 N N . ALA A 1 99 ? -4.929 4.124 -1.122 1.00 75.12 99 ALA A N 1
ATOM 818 C CA . ALA A 1 99 ? -5.501 3.853 -2.436 1.00 75.12 99 ALA A CA 1
ATOM 819 C C . ALA A 1 99 ? -5.059 4.825 -3.518 1.00 75.12 99 ALA A C 1
ATOM 821 O O . ALA A 1 99 ? -4.782 4.386 -4.638 1.00 75.12 99 ALA A O 1
ATOM 822 N N . SER A 1 100 ? -5.034 6.111 -3.191 1.00 76.38 100 SER A N 1
ATOM 823 C CA . SER A 1 100 ? -4.559 7.163 -4.080 1.00 76.38 100 SER A CA 1
ATOM 824 C C . SER A 1 100 ? -3.075 6.974 -4.390 1.00 76.38 100 SER A C 1
ATOM 826 O O . SER A 1 100 ? -2.673 6.919 -5.555 1.00 76.38 100 SER A O 1
ATOM 828 N N . ASP A 1 101 ? -2.288 6.740 -3.346 1.00 75.19 101 ASP A N 1
ATOM 829 C CA . ASP A 1 101 ? -0.854 6.518 -3.446 1.00 75.19 101 ASP A CA 1
ATOM 830 C C . ASP A 1 101 ? -0.505 5.293 -4.302 1.00 75.19 101 ASP A C 1
ATOM 832 O O . ASP A 1 101 ? 0.327 5.379 -5.203 1.00 75.19 101 ASP A O 1
ATOM 836 N N . ASP A 1 102 ? -1.167 4.150 -4.104 1.00 81.88 102 ASP A N 1
ATOM 837 C CA . ASP A 1 102 ? -0.876 2.943 -4.891 1.00 81.88 102 ASP A CA 1
ATOM 838 C C . ASP A 1 102 ? -1.119 3.145 -6.387 1.00 81.88 102 ASP A C 1
ATOM 840 O O . ASP A 1 102 ? -0.355 2.641 -7.214 1.00 81.88 102 ASP A O 1
ATOM 844 N N . LYS A 1 103 ? -2.151 3.917 -6.755 1.00 82.81 103 LYS A N 1
ATOM 845 C CA . LYS A 1 103 ? -2.404 4.264 -8.159 1.00 82.81 103 LYS A CA 1
ATOM 846 C C . LYS A 1 103 ? -1.242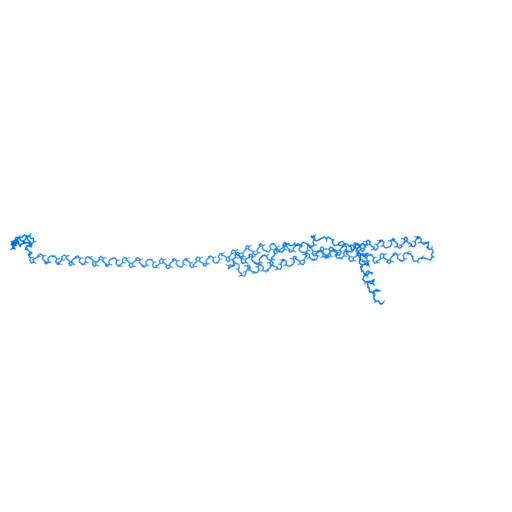 5.059 -8.740 1.00 82.81 103 LYS A C 1
ATOM 848 O O . LYS A 1 103 ? -0.864 4.803 -9.881 1.00 82.81 103 LYS A O 1
ATOM 853 N N . HIS A 1 104 ? -0.655 5.970 -7.965 1.00 87.50 104 HIS A N 1
ATOM 854 C CA . HIS A 1 104 ? 0.520 6.723 -8.387 1.00 87.50 104 HIS A CA 1
ATOM 855 C C . HIS A 1 104 ? 1.717 5.799 -8.663 1.00 87.50 104 HIS A C 1
ATOM 857 O O . HIS A 1 104 ? 2.303 5.874 -9.742 1.00 87.50 104 HIS A O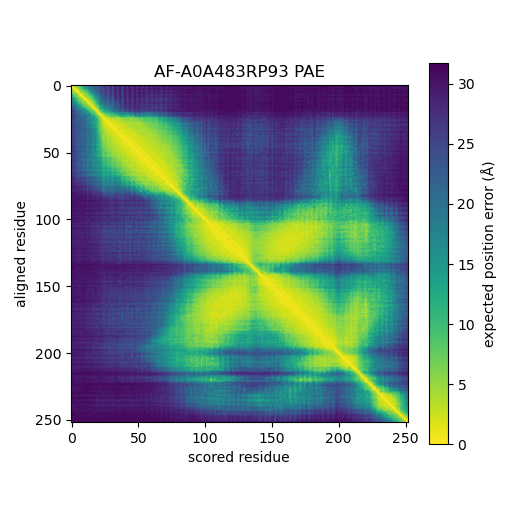 1
ATOM 863 N N . PHE A 1 105 ? 2.047 4.879 -7.748 1.00 84.94 105 PHE A N 1
ATOM 864 C CA . PHE A 1 105 ? 3.175 3.950 -7.938 1.00 84.94 105 PHE A CA 1
ATOM 865 C C . PHE A 1 105 ? 2.963 2.998 -9.122 1.00 84.94 105 PHE A C 1
ATOM 867 O O . PHE A 1 105 ? 3.893 2.770 -9.898 1.00 84.94 105 PHE A O 1
ATOM 874 N N . ILE A 1 106 ? 1.744 2.482 -9.307 1.00 87.50 106 ILE A N 1
ATOM 875 C CA . ILE A 1 106 ? 1.402 1.620 -10.449 1.00 87.50 106 ILE A CA 1
ATOM 876 C C . ILE A 1 106 ? 1.515 2.398 -11.764 1.00 87.50 106 ILE A C 1
ATOM 878 O O . ILE A 1 106 ? 2.127 1.915 -12.717 1.00 87.50 106 ILE A O 1
ATOM 882 N N . LEU A 1 107 ? 0.969 3.614 -11.816 1.00 88.94 107 LEU A N 1
ATOM 883 C CA . LEU A 1 107 ? 1.021 4.460 -13.005 1.00 88.94 107 LEU A CA 1
ATOM 884 C C . LEU A 1 107 ? 2.466 4.813 -13.367 1.00 88.94 107 LEU A C 1
ATOM 886 O O . LEU A 1 107 ? 2.856 4.670 -14.525 1.00 88.94 107 LEU A O 1
ATOM 890 N N . MET A 1 108 ? 3.283 5.194 -12.383 1.00 88.50 108 MET A N 1
ATOM 891 C CA . MET A 1 108 ? 4.703 5.461 -12.610 1.00 88.50 108 MET A CA 1
ATOM 892 C C . MET A 1 108 ? 5.433 4.214 -13.113 1.00 88.50 108 MET A C 1
ATOM 894 O O . MET A 1 108 ? 6.179 4.309 -14.086 1.00 88.50 108 MET A O 1
ATOM 898 N N . SER A 1 109 ? 5.174 3.035 -12.538 1.00 89.25 109 SER A N 1
ATOM 899 C CA . SER A 1 109 ? 5.757 1.780 -13.031 1.00 89.25 109 SER A CA 1
ATOM 900 C C . SER A 1 109 ? 5.450 1.532 -14.512 1.00 89.25 109 SER A C 1
ATOM 902 O O . SER A 1 109 ? 6.359 1.205 -15.282 1.00 89.25 109 SER A O 1
ATOM 904 N N . ILE A 1 110 ? 4.195 1.735 -14.922 1.00 91.00 110 ILE A N 1
ATOM 905 C CA . ILE A 1 110 ? 3.755 1.546 -16.308 1.00 91.00 110 ILE A CA 1
ATOM 906 C C . ILE A 1 110 ? 4.445 2.549 -17.236 1.00 91.00 110 ILE A C 1
ATOM 908 O O . ILE A 1 110 ? 4.975 2.146 -18.271 1.00 91.00 110 ILE A O 1
ATOM 912 N N . ILE A 1 111 ? 4.503 3.832 -16.863 1.00 93.50 111 ILE A N 1
ATOM 913 C CA . ILE A 1 111 ? 5.174 4.869 -17.664 1.00 93.50 111 ILE A CA 1
ATOM 914 C C . ILE A 1 111 ? 6.648 4.518 -17.875 1.00 93.50 111 ILE A C 1
ATOM 916 O O . ILE A 1 111 ? 7.130 4.524 -19.009 1.00 93.50 111 ILE A O 1
ATOM 920 N N . TRP A 1 112 ? 7.358 4.166 -16.802 1.00 92.44 112 TRP A N 1
ATOM 921 C CA . TRP A 1 112 ? 8.767 3.782 -16.877 1.00 92.44 112 TRP A CA 1
ATOM 922 C C . TRP A 1 112 ? 8.977 2.503 -17.702 1.00 92.44 112 TRP A C 1
ATOM 924 O O . TRP A 1 112 ? 9.950 2.417 -18.450 1.00 92.44 112 TRP A O 1
ATOM 934 N N . SER A 1 113 ? 8.050 1.542 -17.640 1.00 93.00 113 SER A N 1
ATOM 935 C CA . SER A 1 113 ? 8.096 0.333 -18.470 1.00 93.00 113 SER A CA 1
ATOM 936 C C . SER A 1 113 ? 7.916 0.652 -19.955 1.00 93.00 113 SER A C 1
ATOM 938 O O . SER A 1 113 ? 8.686 0.168 -20.783 1.00 93.00 113 SER A O 1
ATOM 940 N N . ILE A 1 114 ? 6.918 1.472 -20.301 1.00 94.50 114 ILE A N 1
ATOM 941 C CA . ILE A 1 114 ? 6.637 1.868 -21.688 1.00 94.50 114 ILE A CA 1
ATOM 942 C C . ILE A 1 114 ? 7.821 2.652 -22.259 1.00 94.50 114 ILE A C 1
ATOM 944 O O . ILE A 1 114 ? 8.272 2.356 -23.364 1.00 94.50 114 ILE A O 1
ATOM 948 N N . ALA A 1 115 ? 8.370 3.600 -21.493 1.00 93.62 115 ALA A N 1
ATOM 949 C CA . ALA A 1 115 ? 9.554 4.357 -21.890 1.00 93.62 115 ALA A CA 1
ATOM 950 C C . ALA A 1 115 ? 10.769 3.442 -22.119 1.00 93.62 115 ALA A C 1
ATOM 952 O O . ALA A 1 115 ? 11.474 3.596 -23.114 1.00 93.62 115 ALA A O 1
ATOM 953 N N . GLY A 1 116 ? 10.989 2.454 -21.244 1.00 92.25 116 GLY A N 1
ATOM 954 C CA . GLY A 1 116 ? 12.062 1.472 -21.406 1.00 92.25 116 GLY A CA 1
ATOM 955 C C . GLY A 1 116 ? 11.929 0.672 -22.700 1.00 92.25 116 GLY A C 1
ATOM 956 O O . GLY A 1 116 ? 12.853 0.650 -23.509 1.00 92.25 116 GLY A O 1
ATOM 957 N N . VAL A 1 117 ? 10.751 0.092 -22.950 1.00 94.44 117 VAL A N 1
ATOM 958 C CA . VAL A 1 117 ? 10.467 -0.644 -24.195 1.00 94.44 117 VAL A CA 1
ATOM 959 C C . VAL A 1 117 ? 10.650 0.249 -25.425 1.00 94.44 117 VAL A C 1
ATOM 961 O O . VAL A 1 117 ? 11.246 -0.183 -26.411 1.00 94.44 117 VAL A O 1
ATOM 964 N N . PHE A 1 118 ? 10.200 1.504 -25.360 1.00 95.81 118 PHE A N 1
ATOM 965 C CA . PHE A 1 118 ? 10.368 2.474 -26.439 1.00 95.81 118 PHE A CA 1
ATOM 966 C C . PHE A 1 118 ? 11.846 2.746 -26.754 1.00 95.81 118 PHE A C 1
ATOM 968 O O . PHE A 1 118 ? 12.247 2.668 -27.916 1.00 95.81 118 PHE A O 1
ATOM 975 N N . PHE A 1 119 ? 12.681 3.000 -25.742 1.00 93.94 119 PHE A N 1
ATOM 976 C CA . PHE A 1 119 ? 14.119 3.207 -25.949 1.00 93.94 119 PHE A CA 1
ATOM 977 C C . PHE A 1 119 ? 14.836 1.943 -26.430 1.00 93.94 119 PHE A C 1
ATOM 979 O O . PHE A 1 119 ? 15.721 2.041 -27.281 1.00 93.94 119 PHE A O 1
ATOM 986 N N . GLY A 1 120 ? 14.433 0.761 -25.955 1.00 91.94 120 GLY A N 1
ATOM 987 C CA . GLY A 1 120 ? 14.940 -0.515 -26.459 1.00 91.94 120 GLY A CA 1
ATOM 988 C C . GLY A 1 120 ? 14.626 -0.713 -27.945 1.00 91.94 120 GLY A C 1
ATOM 989 O O . GLY A 1 120 ? 15.509 -1.058 -28.729 1.00 91.94 120 GLY A O 1
ATOM 990 N N . PHE A 1 121 ? 13.396 -0.408 -28.364 1.00 95.00 121 PHE A N 1
ATOM 991 C CA . PHE A 1 121 ? 13.007 -0.464 -29.773 1.00 95.00 121 PHE A CA 1
ATOM 992 C C . PHE A 1 121 ? 13.773 0.560 -30.622 1.00 95.00 121 PHE A C 1
ATOM 994 O O . PHE A 1 121 ? 14.263 0.237 -31.705 1.00 95.00 121 PHE A O 1
ATOM 1001 N N . LEU A 1 122 ? 13.961 1.776 -30.102 1.00 93.75 122 LEU A N 1
ATOM 1002 C CA . LEU A 1 122 ? 14.743 2.817 -30.765 1.00 93.75 122 LEU A CA 1
ATOM 1003 C C . LEU A 1 122 ? 16.223 2.426 -30.917 1.00 93.75 122 LEU A C 1
ATOM 1005 O O . LEU A 1 122 ? 16.832 2.751 -31.935 1.00 93.75 122 LEU A O 1
ATOM 1009 N N . ALA A 1 123 ? 16.797 1.691 -29.957 1.00 92.50 123 ALA A N 1
ATOM 1010 C CA . ALA A 1 123 ? 18.153 1.149 -30.061 1.00 92.50 123 ALA A CA 1
ATOM 1011 C C . ALA A 1 123 ? 18.280 0.167 -31.235 1.00 92.50 123 ALA A C 1
ATOM 1013 O O . ALA A 1 123 ? 19.230 0.254 -32.015 1.00 92.50 123 ALA A O 1
ATOM 1014 N N . VAL A 1 124 ? 17.292 -0.719 -31.400 1.00 92.06 124 VAL A N 1
ATOM 1015 C CA . VAL A 1 124 ? 17.233 -1.672 -32.517 1.00 92.06 124 VAL A CA 1
ATOM 1016 C C . VAL A 1 124 ? 17.091 -0.934 -33.850 1.00 92.06 124 VAL A C 1
ATOM 1018 O O . VAL A 1 124 ? 17.858 -1.197 -34.775 1.00 92.06 124 VAL A O 1
ATOM 1021 N N . ILE A 1 125 ? 16.182 0.045 -33.944 1.00 91.69 125 ILE A N 1
ATOM 1022 C CA . ILE A 1 125 ? 16.033 0.879 -35.150 1.00 91.69 125 ILE A CA 1
ATOM 1023 C C . ILE A 1 125 ? 17.343 1.602 -35.476 1.00 91.69 125 ILE A C 1
ATOM 1025 O O . ILE A 1 125 ? 17.770 1.599 -36.627 1.00 91.69 125 ILE A O 1
ATOM 1029 N N . SER A 1 126 ? 18.000 2.194 -34.478 1.00 88.56 126 SER A N 1
ATOM 1030 C CA . SER A 1 126 ? 19.271 2.907 -34.645 1.00 88.56 126 SER A CA 1
ATOM 1031 C C . SER A 1 126 ? 20.383 1.994 -35.179 1.00 88.56 126 SER A C 1
ATOM 1033 O O . SER A 1 126 ? 21.160 2.402 -36.049 1.00 88.56 126 SER A O 1
ATOM 1035 N N . ALA A 1 127 ? 20.422 0.735 -34.729 1.00 87.88 127 ALA A N 1
ATOM 1036 C CA . ALA A 1 127 ? 21.361 -0.266 -35.225 1.00 87.88 127 ALA A CA 1
ATOM 1037 C C . ALA A 1 127 ? 21.143 -0.566 -36.717 1.00 87.88 127 ALA A C 1
ATOM 1039 O O . ALA A 1 127 ? 22.084 -0.493 -37.511 1.00 87.88 127 ALA A O 1
ATOM 1040 N N . PHE A 1 128 ? 19.895 -0.834 -37.116 1.00 88.31 128 PHE A N 1
ATOM 1041 C CA . PHE A 1 128 ? 19.547 -1.079 -38.519 1.00 88.31 128 PHE A CA 1
ATOM 1042 C C . PHE A 1 128 ? 19.752 0.157 -39.398 1.00 88.31 128 PHE A C 1
ATOM 1044 O O . PHE A 1 128 ? 20.274 0.041 -40.503 1.00 88.31 128 PHE A O 1
ATOM 1051 N N . PHE A 1 129 ? 19.402 1.344 -38.903 1.00 87.12 129 PHE A N 1
ATOM 1052 C CA . PHE A 1 129 ? 19.586 2.602 -39.622 1.00 87.12 129 PHE A CA 1
ATOM 1053 C C . PHE A 1 129 ? 21.068 2.903 -39.875 1.00 87.12 129 PHE A C 1
ATOM 1055 O O . PHE A 1 129 ? 21.446 3.289 -40.982 1.00 87.12 129 PHE A O 1
ATOM 1062 N N . THR A 1 130 ? 21.922 2.666 -38.874 1.00 85.06 130 THR A N 1
ATOM 1063 C CA . THR A 1 130 ? 23.377 2.823 -39.008 1.00 85.06 130 THR A CA 1
ATOM 1064 C C . THR A 1 130 ? 23.951 1.861 -40.048 1.00 85.06 130 THR A C 1
ATOM 1066 O O . THR A 1 130 ? 24.813 2.262 -40.827 1.00 85.06 130 THR A O 1
ATOM 1069 N N . LEU A 1 131 ? 23.464 0.618 -40.111 1.00 78.94 131 LEU A N 1
ATOM 1070 C CA . LEU A 1 131 ? 23.870 -0.342 -41.144 1.00 78.94 131 LEU A CA 1
ATOM 1071 C C . LEU A 1 131 ? 23.380 0.060 -42.541 1.00 78.94 131 LEU A C 1
ATOM 1073 O O . LEU A 1 131 ? 24.154 0.018 -43.493 1.00 78.94 131 LEU A O 1
ATOM 1077 N N . TYR A 1 132 ? 22.122 0.488 -42.659 1.00 82.56 132 TYR A N 1
ATOM 1078 C CA . TYR A 1 132 ? 21.510 0.861 -43.935 1.00 82.56 132 TYR A CA 1
ATOM 1079 C C . TYR A 1 132 ? 22.175 2.089 -44.576 1.00 82.56 132 TYR A C 1
ATOM 1081 O O . TYR A 1 132 ? 22.495 2.075 -45.760 1.00 82.56 132 TYR A O 1
ATOM 1089 N N . MET A 1 133 ? 22.448 3.142 -43.800 1.00 77.38 133 MET A N 1
ATOM 1090 C CA . MET A 1 133 ? 23.057 4.373 -44.331 1.00 77.38 133 MET A CA 1
ATOM 1091 C C . MET A 1 133 ? 24.500 4.189 -44.822 1.00 77.38 133 MET A C 1
ATOM 1093 O O . MET A 1 133 ? 24.991 5.021 -45.578 1.00 77.38 133 MET A O 1
ATOM 1097 N N . ASN A 1 134 ? 25.185 3.122 -44.403 1.00 70.75 134 ASN A N 1
ATOM 1098 C CA . ASN A 1 134 ? 26.596 2.886 -44.712 1.00 70.75 134 ASN A CA 1
ATOM 1099 C C . ASN A 1 134 ? 26.811 1.692 -45.661 1.00 70.75 134 ASN A C 1
ATOM 1101 O O . ASN A 1 134 ? 27.887 1.106 -45.661 1.00 70.75 134 ASN A O 1
ATOM 1105 N N . LEU A 1 135 ? 25.808 1.327 -46.472 1.00 62.78 135 LEU A N 1
ATOM 1106 C CA . LEU A 1 135 ? 25.828 0.146 -47.353 1.00 62.78 135 LEU A CA 1
ATOM 1107 C C . LEU A 1 135 ? 26.925 0.151 -48.437 1.00 62.78 135 LEU A C 1
ATOM 1109 O O . LEU A 1 135 ? 27.287 -0.921 -48.921 1.00 62.78 135 LEU A O 1
ATOM 1113 N N . ASP A 1 136 ? 27.505 1.304 -48.787 1.00 67.75 136 ASP A N 1
ATOM 1114 C CA . ASP A 1 136 ? 28.604 1.390 -49.762 1.00 67.75 136 ASP A CA 1
ATOM 1115 C C . ASP A 1 136 ? 29.981 1.152 -49.105 1.00 67.75 136 ASP A C 1
ATOM 1117 O O . ASP A 1 136 ? 30.925 1.937 -49.210 1.00 67.75 136 ASP A O 1
ATOM 1121 N N . LEU A 1 137 ? 30.093 0.031 -48.382 1.00 65.50 137 LEU A N 1
ATOM 1122 C CA . LEU A 1 137 ? 31.284 -0.378 -47.621 1.00 65.50 137 LEU A CA 1
ATOM 1123 C C . LEU A 1 137 ? 32.521 -0.643 -48.501 1.00 65.50 137 LEU A C 1
ATOM 1125 O O . LEU A 1 137 ? 33.608 -0.893 -47.984 1.00 65.50 137 LEU A O 1
ATOM 1129 N N . LYS A 1 138 ? 32.364 -0.627 -49.830 1.00 65.75 138 LYS A N 1
ATOM 1130 C CA . LYS A 1 138 ? 33.373 -1.077 -50.796 1.00 65.75 138 LYS A CA 1
ATOM 1131 C C . LYS A 1 138 ? 34.513 -0.077 -51.016 1.00 65.75 138 LYS A C 1
ATOM 1133 O O . LYS A 1 138 ? 35.600 -0.500 -51.392 1.00 65.75 138 LYS A O 1
ATOM 1138 N N . ASN A 1 139 ? 34.274 1.213 -50.765 1.00 69.00 139 ASN A N 1
ATOM 1139 C CA . ASN A 1 139 ? 35.228 2.304 -51.019 1.00 69.00 139 ASN A CA 1
ATOM 1140 C C . ASN A 1 139 ? 35.644 3.066 -49.745 1.00 69.00 139 ASN A C 1
ATOM 1142 O O . ASN A 1 139 ? 36.122 4.197 -49.828 1.00 69.00 139 ASN A O 1
ATOM 1146 N N . LEU A 1 140 ? 35.453 2.477 -48.560 1.00 71.62 140 LEU A N 1
ATOM 1147 C CA . LEU A 1 140 ? 35.762 3.135 -47.290 1.00 71.62 140 LEU A CA 1
ATOM 1148 C C . LEU A 1 140 ? 37.210 2.890 -46.861 1.00 71.62 140 LEU A C 1
ATOM 1150 O O . LEU A 1 140 ? 37.691 1.758 -46.824 1.00 71.62 140 LEU A O 1
ATOM 1154 N N . THR A 1 141 ? 37.891 3.955 -46.444 1.00 82.50 141 THR A N 1
ATOM 1155 C CA . THR A 1 141 ? 39.187 3.849 -45.760 1.00 82.50 141 THR A CA 1
ATOM 1156 C C . THR A 1 141 ? 39.000 3.117 -44.424 1.00 82.50 141 THR A C 1
ATOM 1158 O O . THR A 1 141 ? 38.023 3.373 -43.719 1.00 82.50 141 THR A O 1
ATOM 1161 N N . ASN A 1 142 ? 39.955 2.274 -44.005 1.00 81.56 142 ASN A N 1
ATOM 1162 C CA . ASN A 1 142 ? 39.893 1.520 -42.735 1.00 81.56 142 ASN A CA 1
ATOM 1163 C C . ASN A 1 142 ? 39.493 2.382 -41.515 1.00 81.56 142 ASN A C 1
ATOM 1165 O O . ASN A 1 142 ? 38.748 1.933 -40.645 1.00 81.56 142 ASN A O 1
ATOM 1169 N N . LEU A 1 143 ? 39.939 3.644 -41.467 1.00 82.75 143 LEU A N 1
ATOM 1170 C CA . LEU A 1 143 ? 39.579 4.597 -40.410 1.00 82.75 143 LEU A CA 1
ATOM 1171 C C . LEU A 1 143 ? 38.101 5.027 -40.439 1.00 82.75 143 LEU A C 1
ATOM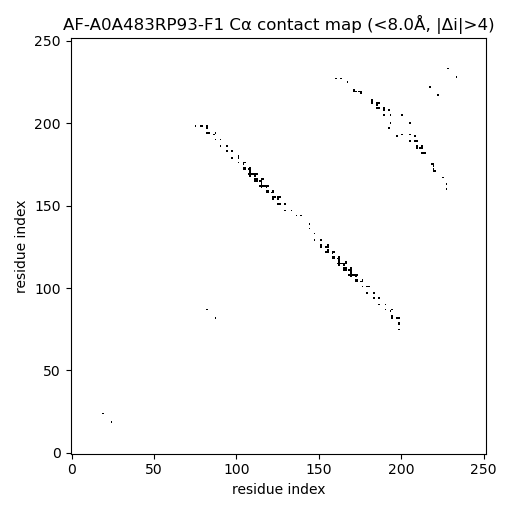 1173 O O . LEU A 1 143 ? 37.502 5.205 -39.381 1.00 82.75 143 LEU A O 1
ATOM 1177 N N . GLN A 1 144 ? 37.492 5.167 -41.620 1.00 81.38 144 GLN A N 1
ATOM 1178 C CA . GLN A 1 144 ? 36.068 5.497 -41.757 1.00 81.38 144 GLN A CA 1
ATOM 1179 C C . GLN A 1 144 ? 35.187 4.331 -41.302 1.00 81.38 144 GLN A C 1
ATOM 1181 O O . GLN A 1 144 ? 34.180 4.552 -40.632 1.00 81.38 144 GLN A O 1
ATOM 1186 N N . LEU A 1 145 ? 35.603 3.094 -41.591 1.00 81.75 145 LEU A N 1
ATOM 1187 C CA . LEU A 1 145 ? 34.907 1.894 -41.128 1.00 81.75 145 LEU A CA 1
ATOM 1188 C C . LEU A 1 145 ? 34.904 1.803 -39.592 1.00 81.75 145 LEU A C 1
ATOM 1190 O O . LEU A 1 145 ? 33.854 1.590 -38.985 1.00 81.75 145 LEU A O 1
ATOM 1194 N N . ILE A 1 146 ? 36.057 2.045 -38.957 1.00 85.31 146 ILE A N 1
ATOM 1195 C CA . ILE A 1 146 ? 36.181 2.097 -37.490 1.00 85.31 146 ILE A CA 1
ATOM 1196 C C . ILE A 1 146 ? 35.314 3.220 -36.903 1.00 85.31 146 ILE A C 1
ATOM 1198 O O . ILE A 1 146 ? 34.635 3.013 -35.895 1.00 85.31 146 ILE A O 1
ATOM 1202 N N . TYR A 1 147 ? 35.291 4.397 -37.529 1.00 85.00 147 TYR A N 1
ATOM 1203 C CA . TYR A 1 147 ? 34.458 5.520 -37.090 1.00 85.00 147 TYR A CA 1
ATOM 1204 C C . TYR A 1 147 ? 32.950 5.208 -37.150 1.00 85.00 147 TYR A C 1
ATOM 1206 O O . TYR A 1 147 ? 32.228 5.452 -36.183 1.00 85.00 147 TYR A O 1
ATOM 1214 N N . ILE A 1 148 ? 32.464 4.629 -38.252 1.00 83.00 148 ILE A N 1
ATOM 1215 C CA . ILE A 1 148 ? 31.047 4.261 -38.414 1.00 83.00 148 ILE A CA 1
ATOM 1216 C C . ILE A 1 148 ? 30.642 3.208 -37.376 1.00 83.00 148 ILE A C 1
ATOM 1218 O O . ILE A 1 148 ? 29.605 3.344 -36.722 1.00 83.00 148 ILE A O 1
ATOM 1222 N N . PHE A 1 149 ? 31.486 2.191 -37.183 1.00 83.88 149 PHE A N 1
ATOM 1223 C CA . PHE A 1 149 ? 31.236 1.124 -36.219 1.00 83.88 149 PHE A CA 1
ATOM 1224 C C . PHE A 1 149 ? 31.190 1.652 -34.780 1.00 83.88 149 PHE A C 1
ATOM 1226 O O . PHE A 1 149 ? 30.234 1.392 -34.051 1.00 83.88 149 PHE A O 1
ATOM 1233 N N . THR A 1 150 ? 32.187 2.443 -34.375 1.00 86.75 150 THR A N 1
ATOM 1234 C CA . THR A 1 150 ? 32.253 3.012 -33.020 1.00 86.75 150 THR A CA 1
ATOM 1235 C C . THR A 1 150 ? 31.100 3.972 -32.740 1.00 86.75 150 THR A C 1
ATOM 1237 O O . THR A 1 150 ? 30.493 3.891 -31.673 1.00 86.75 150 THR A O 1
ATOM 1240 N N . ARG A 1 151 ? 30.721 4.826 -33.699 1.00 84.44 151 ARG A N 1
ATOM 1241 C CA . ARG A 1 151 ? 29.565 5.725 -33.561 1.00 84.44 151 ARG A CA 1
ATOM 1242 C C . ARG A 1 151 ? 28.251 4.957 -33.386 1.00 84.44 151 ARG A C 1
ATOM 1244 O O . ARG A 1 151 ? 27.455 5.315 -32.518 1.00 84.44 151 ARG A O 1
ATOM 1251 N N . GLY A 1 152 ? 28.031 3.909 -34.184 1.00 87.06 152 GLY A N 1
ATOM 1252 C CA . GLY A 1 152 ? 26.853 3.045 -34.071 1.00 87.06 152 GLY A CA 1
ATOM 1253 C C . GLY A 1 152 ? 26.791 2.324 -32.726 1.00 87.06 152 GLY A C 1
ATOM 1254 O O . GLY A 1 152 ? 25.761 2.348 -32.053 1.00 87.06 152 GLY A O 1
ATOM 1255 N N . LEU A 1 153 ? 27.921 1.759 -32.294 1.00 89.38 153 LEU A N 1
ATOM 1256 C CA . LEU A 1 153 ? 28.044 1.063 -31.014 1.00 89.38 153 LEU A CA 1
ATOM 1257 C C . LEU A 1 153 ? 27.737 1.998 -29.839 1.00 89.38 153 LEU A C 1
ATOM 1259 O O . LEU A 1 153 ? 26.954 1.635 -28.964 1.00 89.38 153 LEU A O 1
ATOM 1263 N N . VAL A 1 154 ? 28.281 3.219 -29.843 1.00 90.62 154 VAL A N 1
ATOM 1264 C CA . VAL A 1 154 ? 27.997 4.225 -28.807 1.00 90.62 154 VAL A CA 1
ATOM 1265 C C . VAL A 1 154 ? 26.508 4.590 -28.780 1.00 90.62 154 VAL A C 1
ATOM 1267 O O . VAL A 1 154 ? 25.918 4.650 -27.703 1.00 90.62 154 VAL A O 1
ATOM 1270 N N . GLY A 1 155 ? 25.873 4.774 -29.943 1.00 88.25 155 GLY A N 1
ATOM 1271 C CA . GLY A 1 155 ? 24.438 5.069 -30.025 1.00 88.25 155 GLY A CA 1
ATOM 1272 C C . GLY A 1 155 ? 23.562 3.954 -29.444 1.00 88.25 155 GLY A C 1
ATOM 1273 O O . GLY A 1 155 ? 22.667 4.223 -28.640 1.00 88.25 155 GLY A O 1
ATOM 1274 N N . ILE A 1 156 ? 23.853 2.698 -29.796 1.00 90.81 156 ILE A N 1
ATOM 1275 C CA . ILE A 1 156 ? 23.145 1.523 -29.265 1.00 90.81 156 ILE A CA 1
ATOM 1276 C C . ILE A 1 156 ? 23.384 1.389 -27.758 1.00 90.81 156 ILE A C 1
ATOM 1278 O O . ILE A 1 156 ? 22.438 1.130 -27.015 1.00 90.81 156 ILE A O 1
ATOM 1282 N N . ALA A 1 157 ? 24.620 1.593 -27.293 1.00 91.12 157 ALA A N 1
ATOM 1283 C CA . ALA A 1 157 ? 24.980 1.479 -25.883 1.00 91.12 157 ALA A CA 1
ATOM 1284 C C . ALA A 1 157 ? 24.235 2.503 -25.017 1.00 91.12 157 ALA A C 1
ATOM 1286 O O . ALA A 1 157 ? 23.671 2.129 -23.991 1.00 91.12 157 ALA A O 1
ATOM 1287 N N . ILE A 1 158 ? 24.169 3.769 -25.445 1.00 92.12 158 ILE A N 1
ATOM 1288 C CA . ILE A 1 158 ? 23.463 4.827 -24.706 1.00 92.12 158 ILE A CA 1
ATOM 1289 C C . ILE A 1 158 ? 21.958 4.539 -24.639 1.00 92.12 158 ILE A C 1
ATOM 1291 O O . ILE A 1 158 ? 21.366 4.623 -23.564 1.00 92.12 158 ILE A O 1
ATOM 1295 N N . LEU A 1 159 ? 21.332 4.157 -25.758 1.00 91.94 159 LEU A N 1
ATOM 1296 C CA . LEU A 1 159 ? 19.898 3.843 -25.787 1.00 91.94 159 LEU A CA 1
ATOM 129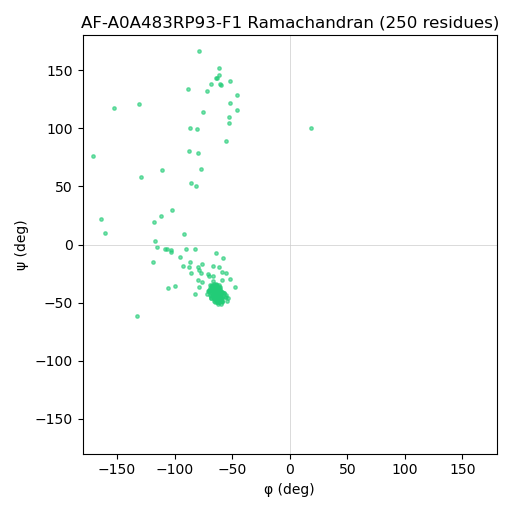7 C C . LEU A 1 159 ? 19.564 2.588 -24.969 1.00 91.94 159 LEU A C 1
ATOM 1299 O O . LEU A 1 159 ? 18.568 2.567 -24.245 1.00 91.94 159 LEU A O 1
ATOM 1303 N N . SER A 1 160 ? 20.423 1.568 -25.023 1.00 91.75 160 SER A N 1
ATOM 1304 C CA . SER A 1 160 ? 20.275 0.345 -24.223 1.00 91.75 160 SER A CA 1
ATOM 1305 C C . SER A 1 160 ? 20.442 0.625 -22.730 1.00 91.75 160 SER A C 1
ATOM 1307 O O . SER A 1 160 ? 19.677 0.113 -21.914 1.00 91.75 160 SER A O 1
ATOM 1309 N N . TRP A 1 161 ? 21.395 1.486 -22.361 1.00 92.81 161 TRP A N 1
ATOM 1310 C CA . TRP A 1 161 ? 21.568 1.948 -20.984 1.00 92.81 161 TRP A CA 1
ATOM 1311 C C . TRP A 1 161 ? 20.322 2.693 -20.501 1.00 92.81 161 TRP A C 1
ATOM 1313 O O . TRP A 1 161 ? 19.818 2.421 -19.410 1.00 92.81 161 TRP A O 1
ATOM 1323 N N . LEU A 1 162 ? 19.787 3.609 -21.312 1.00 92.31 162 LEU A N 1
ATOM 1324 C CA . LEU A 1 162 ? 18.588 4.367 -20.962 1.00 92.31 162 LEU A CA 1
ATOM 1325 C C . LEU A 1 162 ? 17.374 3.444 -20.776 1.00 92.31 162 LEU A C 1
ATOM 1327 O O . LEU A 1 162 ? 16.680 3.542 -19.765 1.00 92.31 162 LEU A O 1
ATOM 1331 N N . SER A 1 163 ? 17.185 2.481 -21.685 1.00 92.69 163 SER A N 1
ATOM 1332 C CA . SER A 1 163 ? 16.184 1.417 -21.550 1.00 92.69 163 SER A CA 1
ATOM 1333 C C . SER A 1 163 ? 16.346 0.647 -20.235 1.00 92.69 163 SER A C 1
ATOM 1335 O O . SER A 1 163 ? 15.364 0.428 -19.525 1.00 92.69 163 SER A O 1
ATOM 1337 N N . TYR A 1 164 ? 17.577 0.268 -19.870 1.00 91.12 164 TYR A N 1
ATOM 1338 C CA . TYR A 1 164 ? 17.864 -0.435 -18.616 1.00 91.12 164 TYR A CA 1
ATOM 1339 C C . TYR A 1 164 ? 17.486 0.393 -17.382 1.00 91.12 164 TYR A C 1
ATOM 1341 O O . TYR A 1 164 ? 16.822 -0.125 -16.486 1.00 91.12 164 TYR A O 1
ATOM 1349 N N . ILE A 1 165 ? 17.843 1.682 -17.339 1.00 90.88 165 ILE A N 1
ATOM 1350 C CA . ILE A 1 165 ? 17.459 2.571 -16.229 1.00 90.88 165 ILE A CA 1
ATOM 1351 C C . ILE A 1 165 ? 15.935 2.642 -16.107 1.00 90.88 165 ILE A C 1
ATOM 1353 O O . ILE A 1 165 ? 15.398 2.534 -15.003 1.00 90.88 165 ILE A O 1
ATOM 1357 N N . CYS A 1 166 ? 15.230 2.811 -17.225 1.00 91.25 166 CYS A N 1
ATOM 1358 C CA . CYS A 1 166 ? 13.776 2.896 -17.225 1.00 91.25 166 CYS A CA 1
ATOM 1359 C C . CYS A 1 166 ? 13.125 1.608 -16.696 1.00 91.25 166 CYS A C 1
ATOM 1361 O O . CYS A 1 166 ? 12.286 1.666 -15.797 1.00 91.25 166 CYS A O 1
ATOM 1363 N N . LEU A 1 167 ? 13.563 0.443 -17.178 1.00 89.56 167 LEU A N 1
ATOM 1364 C CA . LEU A 1 167 ? 13.048 -0.854 -16.730 1.00 89.56 167 LEU A CA 1
ATOM 1365 C C . LEU A 1 167 ? 13.420 -1.159 -15.269 1.00 89.56 167 LEU A C 1
ATOM 1367 O O . LEU A 1 167 ? 12.591 -1.672 -14.517 1.00 89.56 167 LEU A O 1
ATOM 1371 N N . SER A 1 168 ? 14.627 -0.790 -14.834 1.00 88.50 168 SER A N 1
ATOM 1372 C CA . SER A 1 168 ? 15.062 -0.922 -13.437 1.00 88.50 168 SER A CA 1
ATOM 1373 C C . SER A 1 168 ? 14.198 -0.071 -12.503 1.00 88.50 168 SER A C 1
ATOM 1375 O O . SER A 1 168 ? 13.736 -0.552 -11.468 1.00 88.50 168 SER A O 1
ATOM 1377 N N . ASN A 1 16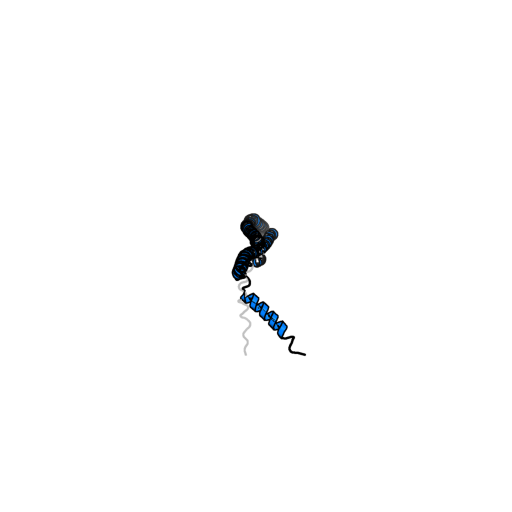9 ? 13.895 1.172 -12.887 1.00 87.50 169 ASN A N 1
ATOM 1378 C CA . ASN A 1 169 ? 12.976 2.013 -12.126 1.00 87.50 169 ASN A CA 1
ATOM 1379 C C . ASN A 1 169 ? 11.563 1.424 -12.103 1.00 87.50 169 ASN A C 1
ATOM 1381 O O . ASN A 1 169 ? 10.981 1.322 -11.026 1.00 87.50 169 ASN A O 1
ATOM 1385 N N . SER A 1 170 ? 11.036 0.965 -13.243 1.00 88.62 170 SER A N 1
ATOM 1386 C CA . SER A 1 170 ? 9.734 0.284 -13.302 1.00 88.62 170 SER A CA 1
ATOM 1387 C C . SER A 1 170 ? 9.661 -0.898 -12.325 1.00 88.62 170 SER A C 1
ATOM 1389 O O . SER A 1 170 ? 8.728 -0.974 -11.527 1.00 88.62 170 SER A O 1
ATOM 1391 N N . LYS A 1 171 ? 10.693 -1.755 -12.276 1.00 88.31 171 LYS A N 1
ATOM 1392 C CA . LYS A 1 171 ? 10.798 -2.862 -11.307 1.00 88.31 171 LYS A CA 1
ATOM 1393 C C . LYS A 1 171 ? 10.690 -2.374 -9.855 1.00 88.31 171 LYS A C 1
ATOM 1395 O O . LYS A 1 171 ? 9.965 -2.985 -9.072 1.00 88.31 171 LYS A O 1
ATOM 1400 N N . LYS A 1 172 ? 11.352 -1.266 -9.496 1.00 88.06 172 LYS A N 1
ATOM 1401 C CA . LYS A 1 172 ? 11.281 -0.682 -8.140 1.00 88.06 172 LYS A CA 1
ATOM 1402 C C . LYS A 1 172 ? 9.885 -0.164 -7.801 1.00 88.06 172 LYS A C 1
ATOM 1404 O O . LYS A 1 172 ? 9.365 -0.485 -6.734 1.00 88.06 172 LYS A O 1
ATOM 1409 N N . TYR A 1 173 ? 9.258 0.579 -8.716 1.00 87.88 173 TYR A N 1
ATOM 1410 C CA . TYR A 1 173 ? 7.881 1.055 -8.546 1.00 87.88 173 TYR A CA 1
ATOM 1411 C C . TYR A 1 173 ? 6.893 -0.116 -8.415 1.00 87.88 173 TYR A C 1
ATOM 1413 O O . TYR A 1 173 ? 6.030 -0.095 -7.538 1.00 87.88 173 TYR A O 1
ATOM 1421 N N . THR A 1 174 ? 7.059 -1.175 -9.214 1.00 87.94 174 THR A N 1
ATOM 1422 C CA . THR A 1 174 ? 6.256 -2.404 -9.111 1.00 87.94 174 THR A CA 1
ATOM 1423 C C . THR A 1 174 ? 6.441 -3.083 -7.757 1.00 87.94 174 THR A C 1
ATOM 1425 O O . THR A 1 174 ? 5.451 -3.410 -7.105 1.00 87.94 174 THR A O 1
ATOM 1428 N N . HIS A 1 175 ? 7.680 -3.254 -7.296 1.00 87.00 175 HIS A N 1
ATOM 1429 C CA . HIS A 1 175 ? 7.964 -3.880 -6.005 1.00 87.00 175 HIS A CA 1
ATOM 1430 C C . HIS A 1 175 ? 7.332 -3.104 -4.840 1.00 87.00 175 HIS A C 1
ATOM 1432 O O . HIS A 1 175 ? 6.677 -3.693 -3.979 1.00 87.00 175 HIS A O 1
ATOM 1438 N N . GLU A 1 176 ? 7.450 -1.773 -4.845 1.00 85.06 176 GLU A N 1
ATOM 1439 C CA . GLU A 1 176 ? 6.801 -0.938 -3.832 1.00 85.06 176 GLU A CA 1
ATOM 1440 C C . GLU A 1 176 ? 5.271 -1.045 -3.913 1.00 85.06 176 GLU A C 1
ATOM 1442 O O . GLU A 1 176 ? 4.627 -1.190 -2.875 1.00 85.06 176 GLU A O 1
ATOM 1447 N N . SER A 1 177 ? 4.685 -1.070 -5.118 1.00 84.12 177 SER A N 1
ATOM 1448 C CA . SER A 1 177 ? 3.231 -1.214 -5.294 1.00 84.12 177 SER A CA 1
ATOM 1449 C C . SER A 1 177 ? 2.681 -2.541 -4.752 1.00 84.12 177 SER A C 1
ATOM 1451 O O . SER A 1 177 ? 1.628 -2.556 -4.116 1.00 84.12 177 SER A O 1
ATOM 1453 N N . ILE A 1 178 ? 3.412 -3.651 -4.926 1.00 84.44 178 ILE A N 1
ATOM 1454 C CA . ILE A 1 178 ? 3.032 -4.964 -4.381 1.00 84.44 178 ILE A CA 1
ATOM 1455 C C . ILE A 1 178 ? 3.047 -4.912 -2.854 1.00 84.44 178 ILE A C 1
ATOM 1457 O O . ILE A 1 178 ? 2.076 -5.306 -2.210 1.00 84.44 178 ILE A O 1
ATOM 1461 N N . ARG A 1 179 ? 4.110 -4.353 -2.266 1.00 82.06 179 ARG A N 1
ATOM 1462 C CA . ARG A 1 179 ? 4.233 -4.230 -0.810 1.00 82.06 179 ARG A CA 1
ATOM 1463 C C . ARG A 1 179 ? 3.156 -3.332 -0.204 1.00 82.06 179 ARG A C 1
ATOM 1465 O O . ARG A 1 179 ? 2.700 -3.557 0.915 1.00 82.06 179 ARG A O 1
ATOM 1472 N N . ARG A 1 180 ? 2.747 -2.280 -0.911 1.00 79.75 180 ARG A N 1
ATOM 1473 C CA . ARG A 1 180 ? 1.644 -1.422 -0.460 1.00 79.75 180 ARG A CA 1
ATOM 1474 C C . ARG A 1 180 ? 0.293 -2.131 -0.539 1.00 79.75 180 ARG A C 1
ATOM 1476 O O . ARG A 1 180 ? -0.495 -2.033 0.400 1.00 79.75 180 ARG A O 1
ATOM 1483 N N . LYS A 1 181 ? 0.061 -2.911 -1.600 1.00 82.56 181 LYS A N 1
ATOM 1484 C CA . LYS A 1 181 ? -1.133 -3.756 -1.732 1.00 82.56 181 LYS A CA 1
ATOM 1485 C C . LYS A 1 181 ? -1.242 -4.759 -0.581 1.00 82.56 181 LYS A C 1
ATOM 1487 O O . LYS A 1 181 ? -2.335 -4.939 -0.051 1.00 82.56 181 LYS A O 1
ATOM 1492 N N . ASP A 1 182 ? -0.123 -5.347 -0.170 1.00 82.12 182 ASP A N 1
ATOM 1493 C CA . ASP A 1 182 ? -0.063 -6.269 0.968 1.00 82.12 182 ASP A CA 1
ATOM 1494 C C . ASP A 1 182 ? -0.386 -5.563 2.300 1.00 82.12 182 ASP A C 1
ATOM 1496 O O . ASP A 1 182 ? -1.265 -5.990 3.047 1.00 82.12 182 ASP A O 1
ATOM 1500 N N . ARG A 1 183 ? 0.186 -4.370 2.529 1.00 82.19 183 ARG A N 1
ATOM 1501 C CA . ARG A 1 183 ? -0.175 -3.508 3.674 1.00 82.19 183 ARG A CA 1
ATOM 1502 C C . ARG A 1 183 ? -1.664 -3.161 3.705 1.00 82.19 183 ARG A C 1
ATOM 1504 O O . ARG A 1 183 ? -2.286 -3.182 4.764 1.00 82.19 183 ARG A O 1
ATOM 1511 N N . ARG A 1 184 ? -2.265 -2.855 2.555 1.00 78.81 184 ARG A N 1
ATOM 1512 C CA . ARG A 1 184 ? -3.707 -2.593 2.466 1.00 78.81 184 ARG A CA 1
ATOM 1513 C C . ARG A 1 184 ? -4.535 -3.836 2.794 1.00 78.81 184 ARG A C 1
ATOM 1515 O O . ARG A 1 184 ? -5.586 -3.718 3.417 1.00 78.81 184 ARG A O 1
ATOM 1522 N N . HIS A 1 185 ? -4.081 -5.009 2.365 1.00 79.81 185 HIS A N 1
ATOM 1523 C CA . HIS A 1 185 ? -4.743 -6.272 2.665 1.00 79.81 185 HIS A CA 1
ATOM 1524 C C . HIS A 1 185 ? -4.730 -6.562 4.175 1.00 79.81 185 HIS A C 1
ATOM 1526 O O . HIS A 1 185 ? -5.776 -6.878 4.740 1.00 79.81 185 HIS A O 1
ATOM 1532 N N . ALA A 1 186 ? -3.596 -6.332 4.846 1.00 81.50 186 ALA A N 1
ATOM 1533 C CA . ALA A 1 186 ? -3.486 -6.432 6.303 1.00 81.50 186 ALA A CA 1
ATOM 1534 C C . ALA A 1 186 ? -4.397 -5.426 7.042 1.00 81.50 186 ALA A C 1
ATOM 1536 O O . ALA A 1 186 ? -5.106 -5.805 7.973 1.00 81.50 186 ALA A O 1
ATOM 1537 N N . LEU A 1 187 ? -4.477 -4.168 6.585 1.00 79.81 187 LEU A N 1
ATOM 1538 C CA . LEU A 1 187 ? -5.431 -3.189 7.137 1.00 79.81 187 LEU A CA 1
ATOM 1539 C C . LEU A 1 187 ? -6.887 -3.615 6.988 1.00 79.81 187 LEU A C 1
ATOM 1541 O O . LEU A 1 187 ? -7.687 -3.399 7.893 1.00 79.81 187 LEU A O 1
ATOM 1545 N N . MET A 1 188 ? -7.243 -4.188 5.838 1.00 77.75 188 MET A N 1
ATOM 1546 C CA . MET A 1 188 ? -8.601 -4.659 5.584 1.00 77.75 188 MET A CA 1
ATOM 1547 C C . MET A 1 188 ? -8.975 -5.792 6.543 1.00 77.75 188 MET A C 1
ATOM 1549 O O . MET A 1 188 ? -10.095 -5.812 7.046 1.00 77.75 188 MET A O 1
ATOM 1553 N N . PHE A 1 189 ? -8.036 -6.694 6.839 1.00 79.38 189 PHE A N 1
ATOM 1554 C CA . PHE A 1 189 ? -8.230 -7.721 7.858 1.00 79.38 189 PHE A CA 1
ATOM 1555 C C . PHE A 1 189 ? -8.447 -7.106 9.249 1.00 79.38 189 PHE A C 1
ATOM 1557 O O . PHE A 1 189 ? -9.422 -7.447 9.916 1.00 79.38 189 PHE A O 1
ATOM 1564 N N . GLY A 1 190 ? -7.617 -6.138 9.653 1.00 79.69 190 GLY A N 1
ATOM 1565 C CA . GLY A 1 190 ? -7.790 -5.436 10.929 1.00 79.69 190 GLY A CA 1
ATOM 1566 C C . GLY A 1 190 ? -9.114 -4.675 11.034 1.00 79.69 190 GLY A C 1
ATOM 1567 O O . GLY A 1 190 ? -9.755 -4.679 12.084 1.00 79.69 190 GLY A O 1
ATOM 1568 N N . GLN A 1 191 ? -9.582 -4.087 9.931 1.00 78.00 191 GLN A N 1
ATOM 1569 C CA . GLN A 1 191 ? -10.902 -3.460 9.851 1.00 78.00 191 GLN A CA 1
ATOM 1570 C C . GLN A 1 191 ? -12.023 -4.466 10.134 1.00 78.00 191 GLN A C 1
ATOM 1572 O O . GLN A 1 191 ? -12.900 -4.194 10.950 1.00 78.00 191 GLN A O 1
ATOM 1577 N N . VAL A 1 192 ? -11.983 -5.629 9.477 1.00 78.00 192 VAL A N 1
ATOM 1578 C CA . VAL A 1 192 ? -12.975 -6.699 9.657 1.00 78.00 192 VAL A CA 1
ATOM 1579 C C . VAL A 1 192 ? -12.917 -7.260 11.079 1.00 78.00 192 VAL A C 1
ATOM 1581 O O . VAL A 1 192 ? -13.959 -7.479 11.691 1.00 78.00 192 VAL A O 1
ATOM 1584 N N . PHE A 1 193 ? -11.721 -7.420 11.649 1.00 80.69 193 PHE A N 1
ATOM 1585 C CA . PHE A 1 193 ? -11.552 -7.841 13.038 1.00 80.69 193 PHE A CA 1
ATOM 1586 C C . PHE A 1 193 ? -12.226 -6.871 14.016 1.00 80.69 193 PHE A C 1
ATOM 1588 O O . PHE A 1 193 ? -13.006 -7.301 14.862 1.00 80.69 193 PHE A O 1
ATOM 1595 N N . LEU A 1 194 ? -11.992 -5.562 13.871 1.00 76.56 194 LEU A N 1
ATOM 1596 C CA . LEU A 1 194 ? -12.629 -4.552 14.721 1.00 76.56 194 LEU A CA 1
ATOM 1597 C C . LEU A 1 194 ? -14.147 -4.468 14.505 1.00 76.56 194 LEU A C 1
ATOM 1599 O O . LEU A 1 194 ? -14.871 -4.188 15.453 1.00 76.56 194 LEU A O 1
ATOM 1603 N N . GLN A 1 195 ? -14.645 -4.738 13.297 1.00 73.62 195 GLN A N 1
ATOM 1604 C CA . GLN A 1 195 ? -16.087 -4.794 13.031 1.00 73.62 195 GLN A CA 1
ATOM 1605 C C . GLN A 1 195 ? -16.763 -6.001 13.696 1.00 73.62 195 GLN A C 1
ATOM 1607 O O . GLN A 1 195 ? -17.874 -5.872 14.199 1.00 73.62 195 GLN A O 1
ATOM 1612 N N . ILE A 1 196 ? -16.110 -7.167 13.711 1.00 73.31 196 ILE A N 1
ATOM 1613 C CA . ILE A 1 196 ? -16.686 -8.399 14.278 1.00 73.31 196 ILE A CA 1
ATOM 1614 C C . ILE A 1 196 ? -16.505 -8.447 15.798 1.00 73.31 196 ILE A C 1
ATOM 1616 O O . ILE A 1 196 ? -17.425 -8.821 16.522 1.00 73.31 196 ILE A O 1
ATOM 1620 N N . TYR A 1 197 ? -15.321 -8.074 16.283 1.00 74.50 197 TYR A N 1
ATOM 1621 C CA . TYR A 1 197 ? -14.911 -8.279 17.670 1.00 74.50 197 TYR A CA 1
ATOM 1622 C C . TYR A 1 197 ? -14.700 -6.988 18.450 1.00 74.50 197 TYR A C 1
ATOM 1624 O O . TYR A 1 197 ? -14.422 -7.073 19.639 1.00 74.50 197 TYR A O 1
ATOM 1632 N N . GLY A 1 198 ? -14.845 -5.800 17.856 1.00 68.56 198 GLY A N 1
ATOM 1633 C CA . GLY A 1 198 ? -14.495 -4.534 18.512 1.00 68.56 198 GLY A CA 1
ATOM 1634 C C . GLY A 1 198 ? -15.182 -4.290 19.859 1.00 68.56 198 GLY A C 1
ATOM 1635 O O . GLY A 1 198 ? -14.643 -3.561 20.686 1.00 68.56 198 GLY A O 1
ATOM 1636 N N . SER A 1 199 ? -16.348 -4.901 20.108 1.00 67.06 199 SER A N 1
ATOM 1637 C CA . SER A 1 199 ? -17.100 -4.776 21.368 1.00 67.06 199 SER A CA 1
ATOM 1638 C C . SER A 1 199 ? -16.546 -5.637 22.502 1.00 67.06 199 SER A C 1
ATOM 1640 O O . SER A 1 199 ? -16.771 -5.332 23.672 1.00 67.06 199 SER A O 1
ATOM 1642 N N . THR A 1 200 ? -15.799 -6.684 22.162 1.00 68.12 200 THR A N 1
ATOM 1643 C CA . THR A 1 200 ? -15.213 -7.659 23.091 1.00 68.12 200 THR A CA 1
ATOM 1644 C C . THR A 1 200 ? -13.687 -7.704 23.041 1.00 68.12 200 THR A C 1
ATOM 1646 O O . THR A 1 200 ? -13.078 -8.271 23.943 1.00 68.12 200 THR A O 1
ATOM 1649 N N . ALA A 1 201 ? -13.076 -7.128 22.006 1.00 69.56 201 ALA A N 1
ATOM 1650 C CA . ALA A 1 201 ? -11.640 -7.139 21.774 1.00 69.56 201 ALA A CA 1
ATOM 1651 C C . ALA A 1 201 ? -10.927 -6.229 22.772 1.00 69.56 201 ALA A C 1
ATOM 1653 O O . ALA A 1 201 ? -11.301 -5.070 22.984 1.00 69.56 201 ALA A O 1
ATOM 1654 N N . THR A 1 202 ? -9.875 -6.764 23.376 1.00 74.38 202 THR A N 1
ATOM 1655 C CA . THR A 1 202 ? -8.993 -6.004 24.253 1.00 74.38 202 THR A CA 1
ATOM 1656 C C . THR A 1 202 ? -8.022 -5.156 23.433 1.00 74.38 202 THR A C 1
ATOM 1658 O O . THR A 1 202 ? -7.867 -5.316 22.218 1.00 74.38 202 THR A O 1
ATOM 1661 N N . LYS A 1 203 ? -7.357 -4.207 24.097 1.00 73.62 203 LYS A N 1
ATOM 1662 C CA . LYS A 1 203 ? -6.332 -3.379 23.452 1.00 73.62 203 LYS A CA 1
ATOM 1663 C C . LYS A 1 203 ? -5.182 -4.250 22.937 1.00 73.62 203 LYS A C 1
ATOM 1665 O O . LYS A 1 203 ? -4.608 -3.949 21.896 1.00 73.62 203 LYS A O 1
ATOM 1670 N N . GLU A 1 204 ? -4.867 -5.310 23.667 1.00 80.38 204 GLU A N 1
ATOM 1671 C CA . GLU A 1 204 ? -3.833 -6.290 23.362 1.00 80.38 204 GLU A CA 1
ATOM 1672 C C . GLU A 1 204 ? -4.157 -7.048 22.067 1.00 80.38 204 GLU A C 1
ATOM 1674 O O . GLU A 1 204 ? -3.300 -7.108 21.187 1.00 80.38 204 GLU A O 1
ATOM 1679 N N . ASP A 1 205 ? -5.407 -7.493 21.890 1.00 76.75 205 ASP A N 1
ATOM 1680 C CA . ASP A 1 205 ? -5.859 -8.169 20.663 1.00 76.75 205 ASP A CA 1
ATOM 1681 C C . ASP A 1 205 ? -5.777 -7.241 19.441 1.00 76.75 205 ASP A C 1
ATOM 1683 O O . ASP A 1 205 ? -5.328 -7.630 18.362 1.00 76.75 205 ASP A O 1
ATOM 1687 N N . ALA A 1 206 ? -6.171 -5.972 19.605 1.00 74.81 206 ALA A N 1
ATOM 1688 C CA . ALA A 1 206 ? -6.043 -4.981 18.540 1.00 74.81 206 ALA A CA 1
ATOM 1689 C C . ALA A 1 206 ? -4.568 -4.738 18.179 1.00 74.81 206 ALA A C 1
ATOM 1691 O O . ALA A 1 206 ? -4.220 -4.667 17.001 1.00 74.81 206 ALA A O 1
ATOM 1692 N N . ILE A 1 207 ? -3.681 -4.636 19.174 1.00 77.31 207 ILE A N 1
ATOM 1693 C CA . ILE A 1 207 ? -2.242 -4.483 18.932 1.00 77.31 207 ILE A CA 1
ATOM 1694 C C . ILE A 1 207 ? -1.690 -5.696 18.183 1.00 77.31 207 ILE A C 1
ATOM 1696 O O . ILE A 1 207 ? -0.919 -5.500 17.251 1.00 77.31 207 ILE A O 1
ATOM 1700 N N . GLU A 1 208 ? -2.085 -6.917 18.537 1.00 78.56 208 GLU A N 1
ATOM 1701 C CA . GLU A 1 208 ? -1.643 -8.134 17.849 1.00 78.56 208 GLU A CA 1
ATOM 1702 C C . GLU A 1 208 ? -2.051 -8.133 16.370 1.00 78.56 208 GLU A C 1
ATOM 1704 O O . GLU A 1 208 ? -1.211 -8.358 15.500 1.00 78.56 208 GLU A O 1
ATOM 1709 N N . VAL A 1 209 ? -3.295 -7.754 16.070 1.00 75.00 209 VAL A N 1
ATOM 1710 C CA . VAL A 1 209 ? -3.819 -7.697 14.696 1.00 75.00 209 VAL A CA 1
ATOM 1711 C C . VAL A 1 209 ? -3.149 -6.610 13.844 1.00 75.00 209 VAL A C 1
ATOM 1713 O O . VAL A 1 209 ? -2.949 -6.804 12.644 1.00 75.00 209 VAL A O 1
ATOM 1716 N N . PHE A 1 210 ? -2.775 -5.467 14.431 1.00 74.06 210 PHE A N 1
ATOM 1717 C CA . PHE A 1 210 ? -2.126 -4.368 13.696 1.00 74.06 210 PHE A CA 1
ATOM 1718 C C . PHE A 1 210 ? -0.593 -4.379 13.758 1.00 74.06 210 PHE A C 1
ATOM 1720 O O . PHE A 1 210 ? 0.043 -3.639 13.003 1.00 74.06 210 PHE A O 1
ATOM 1727 N N . LYS A 1 211 ? 0.026 -5.209 14.606 1.00 75.38 211 LYS A N 1
ATOM 1728 C CA . LYS A 1 211 ? 1.489 -5.303 14.740 1.00 75.38 211 LYS A CA 1
ATOM 1729 C C . LYS A 1 211 ? 2.156 -5.647 13.409 1.00 75.38 211 LYS A C 1
ATOM 1731 O O . LYS A 1 211 ? 3.154 -5.026 13.050 1.00 75.38 211 LYS A O 1
ATOM 1736 N N . ASP A 1 212 ? 1.557 -6.565 12.659 1.00 67.25 212 ASP A N 1
ATOM 1737 C CA . ASP A 1 212 ? 2.092 -7.041 11.381 1.00 67.25 212 ASP A CA 1
ATOM 1738 C C . ASP A 1 212 ? 1.763 -6.108 10.205 1.00 67.25 212 ASP A C 1
ATOM 1740 O O . ASP A 1 212 ? 2.242 -6.307 9.092 1.00 67.25 212 ASP A O 1
ATOM 1744 N N . TRP A 1 213 ? 0.983 -5.044 10.422 1.00 69.81 213 TRP A N 1
ATOM 1745 C CA . TRP A 1 213 ? 0.754 -4.032 9.391 1.00 69.81 213 TRP A CA 1
ATOM 1746 C C . TRP A 1 213 ? 1.920 -3.036 9.280 1.00 69.81 213 TRP A C 1
ATOM 1748 O O . TRP A 1 213 ? 2.233 -2.554 8.186 1.00 69.81 213 TRP A O 1
ATOM 1758 N N . ASN A 1 214 ? 2.619 -2.765 10.388 1.00 63.16 214 ASN A N 1
ATOM 1759 C CA . ASN A 1 214 ? 3.771 -1.866 10.413 1.00 63.16 214 ASN A CA 1
ATOM 1760 C C . ASN A 1 214 ? 5.067 -2.552 9.936 1.00 63.16 214 ASN A C 1
ATOM 1762 O O . ASN A 1 214 ? 6.110 -2.469 10.584 1.00 63.16 214 ASN A O 1
ATOM 1766 N N . ILE A 1 215 ? 5.030 -3.215 8.777 1.00 59.47 215 ILE A N 1
ATOM 1767 C CA . ILE A 1 215 ? 6.232 -3.720 8.092 1.00 59.47 215 ILE A CA 1
ATOM 1768 C C . ILE A 1 215 ? 6.925 -2.526 7.410 1.00 59.47 215 ILE A C 1
ATOM 1770 O O . ILE A 1 215 ? 6.992 -2.381 6.187 1.00 59.47 215 ILE A O 1
ATOM 1774 N N . SER A 1 216 ? 7.403 -1.597 8.232 1.00 58.06 216 SER A N 1
ATOM 1775 C CA . SER A 1 216 ? 8.400 -0.597 7.879 1.00 58.06 216 SER A CA 1
ATOM 1776 C C . SER A 1 216 ? 9.765 -1.280 7.951 1.00 58.06 216 SER A C 1
ATOM 1778 O O . SER A 1 216 ? 10.288 -1.485 9.042 1.00 58.06 216 SER A O 1
ATOM 1780 N N . GLY A 1 217 ? 10.313 -1.698 6.809 1.00 52.94 217 GLY A N 1
ATOM 1781 C CA . GLY A 1 217 ? 11.591 -2.420 6.786 1.00 52.94 217 GLY A CA 1
ATOM 1782 C C . GLY A 1 217 ? 12.581 -1.896 5.763 1.00 52.94 217 GLY A C 1
ATOM 1783 O O . GLY A 1 217 ? 13.638 -1.413 6.135 1.00 52.94 217 GLY A O 1
ATOM 1784 N N . ASP A 1 218 ? 12.246 -1.947 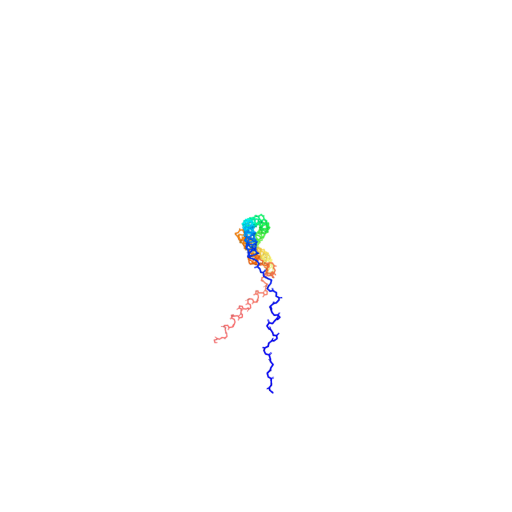4.475 1.00 55.62 218 ASP A N 1
ATOM 1785 C CA . ASP A 1 218 ? 13.190 -1.509 3.442 1.00 55.62 218 ASP A CA 1
ATOM 1786 C C . ASP A 1 218 ? 12.429 -1.020 2.214 1.00 55.62 218 ASP A C 1
ATOM 1788 O O . ASP A 1 218 ? 11.614 -1.745 1.644 1.00 55.62 218 ASP A O 1
ATOM 1792 N N . SER A 1 219 ? 12.577 0.249 1.857 1.00 62.53 219 SER A N 1
ATOM 1793 C CA . SER A 1 219 ? 11.990 0.776 0.629 1.00 62.53 219 SER A CA 1
ATOM 1794 C C . SER A 1 219 ? 12.608 0.061 -0.573 1.00 62.53 219 SER A C 1
ATOM 1796 O O . SER A 1 219 ? 13.813 -0.167 -0.617 1.00 62.53 219 SER A O 1
ATOM 1798 N N . ALA A 1 220 ? 11.830 -0.207 -1.625 1.00 60.91 220 ALA A N 1
ATOM 1799 C CA . ALA A 1 220 ? 12.420 -0.630 -2.904 1.00 60.91 220 ALA A CA 1
ATOM 1800 C C . ALA A 1 220 ? 13.422 0.413 -3.465 1.00 60.91 220 ALA A C 1
ATOM 1802 O O . ALA A 1 220 ? 14.156 0.141 -4.415 1.00 60.91 220 ALA A O 1
ATOM 1803 N N . PHE A 1 221 ? 13.436 1.612 -2.871 1.00 62.78 221 PHE A N 1
ATOM 1804 C CA . PHE A 1 221 ? 14.322 2.725 -3.176 1.00 62.78 221 PHE A CA 1
ATOM 1805 C C . PHE A 1 221 ? 15.471 2.925 -2.165 1.00 62.78 221 PHE A C 1
ATOM 1807 O O . PHE A 1 221 ? 16.314 3.777 -2.426 1.00 62.78 221 PHE A O 1
ATOM 1814 N N . SER A 1 222 ? 15.533 2.192 -1.040 1.00 61.25 222 SER A N 1
ATOM 1815 C CA . SER A 1 222 ? 16.644 2.294 -0.065 1.00 61.25 222 SER A CA 1
ATOM 1816 C C . SER A 1 222 ? 17.826 1.380 -0.393 1.00 61.25 222 SER A C 1
ATOM 1818 O O . SER A 1 222 ? 18.942 1.648 0.050 1.00 61.25 222 SER A O 1
ATOM 1820 N N . GLY A 1 223 ? 17.619 0.345 -1.210 1.00 57.53 223 GLY A N 1
ATOM 1821 C CA . GLY A 1 223 ? 18.706 -0.464 -1.758 1.00 57.53 223 GLY A CA 1
ATOM 1822 C C . GLY A 1 223 ? 19.549 0.336 -2.754 1.00 57.53 223 GLY A C 1
ATOM 1823 O O . GLY A 1 223 ? 18.997 1.072 -3.580 1.00 57.53 223 GLY A O 1
ATOM 1824 N N . GLN A 1 224 ? 20.881 0.181 -2.689 1.00 51.06 224 GLN A N 1
ATOM 1825 C CA . GLN A 1 224 ? 21.799 0.768 -3.670 1.00 51.06 224 GLN A CA 1
ATOM 1826 C C . GLN A 1 224 ? 21.259 0.523 -5.079 1.00 51.06 224 GLN A C 1
ATOM 1828 O O . GLN A 1 224 ? 20.895 -0.598 -5.434 1.00 51.06 224 GLN A O 1
ATOM 1833 N N . THR A 1 225 ? 21.160 1.593 -5.865 1.00 52.75 225 THR A N 1
ATOM 1834 C CA . THR A 1 225 ? 20.779 1.536 -7.273 1.00 52.75 225 THR A CA 1
ATOM 1835 C C . THR A 1 225 ? 21.570 0.415 -7.943 1.00 52.75 225 THR A C 1
ATOM 1837 O O . THR A 1 225 ? 22.792 0.501 -7.974 1.00 52.75 225 THR A O 1
ATOM 1840 N N . GLU A 1 226 ? 20.890 -0.640 -8.426 1.00 56.31 226 GLU A N 1
ATOM 1841 C CA . GLU A 1 226 ? 21.496 -1.716 -9.226 1.00 56.31 226 GLU A CA 1
ATOM 1842 C C . GLU A 1 226 ? 22.193 -1.060 -10.427 1.00 56.31 226 GLU A C 1
ATOM 1844 O O . GLU A 1 226 ? 21.568 -0.786 -11.458 1.00 56.31 226 GLU A O 1
ATOM 1849 N N . GLN A 1 227 ? 23.469 -0.701 -10.253 1.00 56.53 227 GLN A N 1
ATOM 1850 C CA . GLN A 1 227 ? 24.253 -0.050 -11.285 1.00 56.53 227 GLN A CA 1
ATOM 1851 C C . GLN A 1 227 ? 24.304 -1.014 -12.469 1.00 56.53 227 GLN A C 1
ATOM 1853 O O . GLN A 1 227 ? 24.433 -2.225 -12.256 1.00 56.53 227 GLN A O 1
ATOM 1858 N N . PRO A 1 228 ? 24.161 -0.515 -13.708 1.00 56.97 228 PRO A N 1
ATOM 1859 C CA . PRO A 1 228 ? 24.292 -1.374 -14.871 1.00 56.97 228 PRO A CA 1
ATOM 1860 C C . PRO A 1 228 ? 25.621 -2.130 -14.768 1.00 56.97 228 PRO A C 1
ATOM 1862 O O . PRO A 1 228 ? 26.602 -1.545 -14.293 1.00 56.97 228 PRO A O 1
ATOM 1865 N N . PRO A 1 229 ? 25.661 -3.418 -15.152 1.00 62.00 229 PRO A N 1
ATOM 1866 C CA . PRO A 1 229 ? 26.864 -4.226 -15.029 1.00 62.00 229 PRO A CA 1
ATOM 1867 C C . PRO A 1 229 ? 28.026 -3.490 -15.698 1.00 62.00 229 PRO A C 1
ATOM 1869 O O . PRO A 1 229 ? 28.051 -3.289 -16.911 1.00 62.00 229 PRO A O 1
ATOM 1872 N N . SER A 1 230 ? 28.956 -3.017 -14.868 1.00 65.94 230 SER A N 1
ATOM 1873 C CA . SER A 1 230 ? 30.141 -2.302 -15.317 1.00 65.94 230 SER A CA 1
ATOM 1874 C C . SER A 1 230 ? 30.975 -3.228 -16.200 1.00 65.94 230 SER A C 1
ATOM 1876 O O . SER A 1 230 ? 30.992 -4.448 -16.007 1.00 65.94 230 SER A O 1
ATOM 1878 N N . PHE A 1 231 ? 31.729 -2.663 -17.143 1.00 67.12 231 PHE A N 1
ATOM 1879 C CA . PHE A 1 231 ? 32.721 -3.418 -17.913 1.00 67.12 231 PHE A CA 1
ATOM 1880 C C . PHE A 1 231 ? 33.676 -4.209 -17.002 1.00 67.12 231 PHE A C 1
ATOM 1882 O O . PHE A 1 231 ? 34.106 -5.297 -17.371 1.00 67.12 231 PHE A O 1
ATOM 1889 N N . ALA A 1 232 ? 33.940 -3.725 -15.782 1.00 71.19 232 ALA A N 1
ATOM 1890 C CA . ALA A 1 232 ? 34.707 -4.453 -14.772 1.00 71.19 232 ALA A CA 1
ATOM 1891 C C . ALA A 1 232 ? 34.009 -5.746 -14.307 1.00 71.19 232 ALA A C 1
ATOM 1893 O O . ALA A 1 232 ? 34.660 -6.778 -14.173 1.00 71.19 232 ALA A O 1
ATOM 1894 N N . SER A 1 233 ? 32.688 -5.724 -14.111 1.00 73.69 233 SER A N 1
ATOM 1895 C CA . SER A 1 233 ? 31.891 -6.902 -13.745 1.00 73.69 233 SER A CA 1
ATOM 1896 C C . SER A 1 233 ? 31.904 -7.944 -14.860 1.00 73.69 233 SER A C 1
ATOM 1898 O O . SER A 1 233 ? 32.060 -9.136 -14.597 1.00 73.69 233 SER A O 1
ATOM 1900 N N . PHE A 1 234 ? 31.793 -7.498 -16.114 1.00 70.88 234 PHE A N 1
ATOM 1901 C CA . PHE A 1 234 ? 31.909 -8.372 -17.282 1.00 70.88 234 PHE A CA 1
ATOM 1902 C C . PHE A 1 234 ? 33.311 -8.968 -17.420 1.00 70.88 234 PHE A C 1
ATOM 1904 O O . PHE A 1 234 ? 33.428 -10.175 -17.609 1.00 70.88 234 PHE A O 1
ATOM 1911 N N . LEU A 1 235 ? 34.371 -8.168 -17.271 1.00 74.44 235 LEU A N 1
ATOM 1912 C CA . LEU A 1 235 ? 35.749 -8.664 -17.307 1.00 74.44 235 LEU A CA 1
ATOM 1913 C C . LEU A 1 235 ? 36.033 -9.652 -16.174 1.00 74.44 235 LEU A C 1
ATOM 1915 O O . LEU A 1 235 ? 36.688 -10.660 -16.416 1.00 74.44 235 LEU A O 1
ATOM 1919 N N . ASN A 1 236 ? 35.499 -9.418 -14.973 1.00 77.94 236 ASN A N 1
ATOM 1920 C CA . ASN A 1 236 ? 35.604 -10.365 -13.864 1.00 77.94 236 ASN A CA 1
ATOM 1921 C C . ASN A 1 236 ? 34.832 -11.656 -14.154 1.00 77.94 236 ASN A C 1
ATOM 1923 O O . ASN A 1 236 ? 35.392 -12.730 -14.007 1.00 77.94 236 ASN A O 1
ATOM 1927 N N . THR A 1 237 ? 33.613 -11.573 -14.690 1.00 79.06 237 THR A N 1
ATOM 1928 C CA . THR A 1 237 ? 32.823 -12.761 -15.069 1.00 79.06 237 THR A CA 1
ATOM 1929 C C . THR A 1 237 ? 33.509 -13.578 -16.171 1.00 79.06 237 THR A C 1
ATOM 1931 O O . THR A 1 237 ? 33.483 -14.809 -16.152 1.00 79.06 237 THR A O 1
ATOM 1934 N N . ILE A 1 238 ? 34.149 -12.905 -17.135 1.00 76.69 238 ILE A N 1
ATOM 1935 C CA . ILE A 1 238 ? 34.945 -13.548 -18.188 1.00 76.69 238 ILE A CA 1
ATOM 1936 C C . ILE A 1 238 ? 36.209 -14.171 -17.589 1.00 76.69 238 ILE A C 1
ATOM 1938 O O . ILE A 1 238 ? 36.508 -15.325 -17.880 1.00 76.69 238 ILE A O 1
ATOM 1942 N N . LYS A 1 239 ? 36.930 -13.451 -16.724 1.00 80.44 239 LYS A N 1
ATOM 1943 C CA . LYS A 1 239 ? 38.124 -13.951 -16.031 1.00 80.44 239 LYS A CA 1
ATOM 1944 C C . LYS A 1 239 ? 37.806 -15.159 -15.152 1.00 80.44 239 LYS A C 1
ATOM 1946 O O . LYS A 1 239 ? 38.569 -16.119 -15.162 1.00 80.44 239 LYS A O 1
ATOM 1951 N N . ASP A 1 240 ? 36.677 -15.144 -14.455 1.00 78.50 240 ASP A N 1
ATOM 1952 C CA . ASP A 1 240 ? 36.225 -16.245 -13.608 1.00 78.50 240 ASP A CA 1
ATOM 1953 C C . ASP A 1 240 ? 35.838 -17.462 -14.455 1.00 78.50 240 ASP A C 1
ATOM 1955 O O . ASP A 1 240 ? 36.258 -18.575 -14.146 1.00 78.50 240 ASP A O 1
ATOM 1959 N N . LYS A 1 241 ? 35.154 -17.272 -15.593 1.00 75.19 241 LYS A N 1
ATOM 1960 C CA . LYS A 1 241 ? 34.899 -18.364 -16.552 1.00 75.19 241 LYS A CA 1
ATOM 1961 C C . LYS A 1 241 ? 36.186 -18.927 -17.166 1.00 75.19 241 LYS A C 1
ATOM 1963 O O . LYS A 1 241 ? 36.315 -20.142 -17.294 1.00 75.19 241 LYS A O 1
ATOM 1968 N N . VAL A 1 242 ? 37.153 -18.078 -17.518 1.00 74.38 242 VAL A N 1
ATOM 1969 C CA . VAL A 1 242 ? 38.455 -18.510 -18.060 1.00 74.38 242 VAL A CA 1
ATOM 1970 C C . VAL A 1 242 ? 39.281 -19.245 -17.002 1.00 74.38 242 VAL A C 1
ATOM 1972 O O . VAL A 1 242 ? 39.914 -20.246 -17.320 1.00 74.38 242 VAL A O 1
ATOM 1975 N N . LYS A 1 243 ? 39.230 -18.815 -15.736 1.00 68.69 243 LYS A N 1
ATOM 1976 C CA . LYS A 1 243 ? 39.918 -19.476 -14.621 1.00 68.69 243 LYS A CA 1
ATOM 1977 C C . LYS A 1 243 ? 39.334 -20.857 -14.316 1.00 68.69 243 LYS A C 1
ATOM 1979 O O . LYS A 1 243 ? 40.101 -21.787 -14.111 1.00 68.69 243 LYS A O 1
ATOM 1984 N N . VAL A 1 244 ? 38.008 -20.999 -14.357 1.00 61.91 244 VAL A N 1
ATOM 1985 C CA . VAL A 1 244 ? 37.323 -22.298 -14.215 1.00 61.91 244 VAL A CA 1
ATOM 1986 C C . VAL A 1 244 ? 37.656 -23.238 -15.381 1.00 61.91 244 VAL A C 1
ATOM 1988 O O . VAL A 1 244 ? 37.825 -24.426 -15.176 1.00 61.91 244 VAL A O 1
ATOM 1991 N N . THR A 1 245 ? 37.839 -22.715 -16.598 1.00 57.78 245 THR A N 1
ATOM 1992 C CA . THR A 1 245 ? 38.200 -23.549 -17.765 1.00 57.78 245 THR A CA 1
ATOM 1993 C C . THR A 1 245 ? 39.697 -23.912 -17.802 1.00 57.78 245 THR A C 1
ATOM 1995 O O . THR A 1 245 ? 40.096 -24.845 -18.494 1.00 57.78 245 THR A O 1
ATOM 1998 N N . GLY A 1 246 ? 40.547 -23.168 -17.084 1.00 54.75 246 GLY A N 1
ATOM 1999 C CA . GLY A 1 246 ? 41.991 -23.407 -16.999 1.00 54.75 246 GLY A CA 1
ATOM 2000 C C . GLY A 1 246 ? 42.404 -24.423 -15.930 1.00 54.75 246 GLY A C 1
ATOM 2001 O O . GLY A 1 246 ? 43.454 -25.037 -16.083 1.00 54.75 246 GLY A O 1
ATOM 2002 N N . SER A 1 247 ? 41.595 -24.633 -14.882 1.00 52.41 247 SER A N 1
ATOM 2003 C CA . SER A 1 247 ? 41.877 -25.642 -13.846 1.00 52.41 247 SER A CA 1
ATOM 2004 C C . SER A 1 247 ? 41.598 -27.077 -14.290 1.00 52.41 247 SER A C 1
ATOM 2006 O O . SER A 1 247 ? 42.114 -28.002 -13.677 1.00 52.41 247 SER A O 1
ATOM 2008 N N . ASP A 1 248 ? 40.838 -27.264 -15.370 1.00 51.41 248 ASP A N 1
ATOM 2009 C CA . ASP A 1 248 ? 40.439 -28.588 -15.864 1.00 51.41 248 ASP A CA 1
ATOM 2010 C C . ASP A 1 248 ? 41.417 -29.150 -16.920 1.00 51.41 248 ASP A C 1
ATOM 2012 O O . ASP A 1 248 ? 41.128 -30.152 -17.566 1.00 51.41 248 ASP A O 1
ATOM 2016 N N . LYS A 1 249 ? 42.572 -28.496 -17.136 1.00 49.59 249 LYS A N 1
ATOM 2017 C CA . LYS A 1 249 ? 43.613 -28.936 -18.090 1.00 49.59 249 LYS A CA 1
ATOM 2018 C C . LYS A 1 249 ? 44.963 -29.300 -17.465 1.00 49.59 249 LYS A C 1
ATOM 2020 O O . LYS A 1 249 ? 45.877 -29.656 -18.199 1.00 49.59 249 LYS A O 1
ATOM 2025 N N . GLU A 1 250 ? 45.092 -29.259 -16.142 1.00 46.84 250 GLU A N 1
ATOM 2026 C CA . GLU A 1 250 ? 46.257 -29.796 -15.423 1.00 46.84 250 GLU A CA 1
ATOM 2027 C C . GLU A 1 250 ? 45.839 -31.036 -14.626 1.00 46.84 250 GLU A C 1
ATOM 2029 O O . GLU A 1 250 ? 45.793 -31.024 -13.402 1.00 46.84 250 GLU A O 1
ATOM 2034 N N . THR A 1 251 ? 45.428 -32.092 -15.323 1.00 45.88 251 THR A N 1
ATOM 2035 C CA . THR A 1 251 ? 45.407 -33.482 -14.831 1.00 45.88 251 THR A CA 1
ATOM 2036 C C . THR A 1 251 ? 45.083 -34.389 -16.017 1.00 45.88 251 THR A C 1
ATOM 2038 O O . THR A 1 251 ? 43.958 -34.839 -16.177 1.00 45.88 251 THR A O 1
ATOM 2041 N N . ASP A 1 252 ? 46.079 -34.596 -16.873 1.00 38.19 252 ASP A N 1
ATOM 2042 C CA . ASP A 1 252 ? 46.245 -35.801 -17.695 1.00 38.19 252 ASP A CA 1
ATOM 2043 C C . ASP A 1 252 ? 47.750 -36.059 -17.853 1.00 38.19 252 ASP A C 1
ATOM 2045 O O . ASP A 1 252 ? 48.486 -35.087 -18.155 1.00 38.19 252 ASP A O 1
#

Sequence (252 aa):
DEEPNINENETNKRKNVKSLEPNNYVEHIIQLEERNSILTLQLEHYTQDLNRKNAIIEKNVKQVNSLISENKELRSQVQQQRIDEKIPTYVNDVKSDLASDDKHFILMSIIWSIAGVFFGFLAVISAFFTLYMNLDLKNLTNLQLIYIFTRGLVGIAILSWLSYICLSNSKKYTHESIRRKDRRHALMFGQVFLQIYGSTATKEDAIEVFKDWNISGDSAFSGQTEQPPSFASFLNTIKDKVKVTGSDKETD

Mean predicted aligned error: 18.41 Å

pLDDT: mean 75.91, std 15.71, range [37.44, 95.81]

Solvent-accessible surface area (backbone atoms only — not comparable to full-atom values): 14145 Å² total; per-residue (Å²): 143,77,82,86,76,93,78,77,76,72,78,76,76,72,78,75,80,72,86,78,57,77,69,58,56,55,55,50,51,53,54,50,52,52,49,50,52,52,50,51,54,49,50,52,51,51,52,53,51,49,52,52,51,50,54,52,49,55,51,50,52,53,52,50,52,52,51,50,53,51,50,53,50,51,51,51,50,52,44,46,56,57,52,71,61,56,55,57,52,58,54,49,52,55,52,47,53,54,49,57,51,42,51,51,33,47,50,50,16,51,52,27,38,53,52,10,54,50,31,42,52,49,22,54,50,49,51,52,50,53,53,61,77,53,68,74,65,88,80,56,55,74,68,54,54,52,50,55,51,52,53,45,50,52,53,33,50,54,28,44,49,50,15,47,54,25,39,54,49,14,52,32,28,44,53,41,32,52,54,49,53,51,40,51,51,43,47,51,50,39,51,51,48,45,69,77,36,51,81,77,54,50,74,67,56,52,47,60,57,50,56,76,47,68,76,80,82,74,55,63,78,71,55,79,78,85,66,75,85,45,72,65,55,52,52,48,54,50,50,53,53,51,51,62,64,56,64,77,70,78,83,130

Organism: Klebsiella pneumoniae (NCBI:txid573)

Nearest PDB structures (foldseek):
  6ixg-assembly1_A  TM=3.253E-01  e=2.926E+00  Homo sapiens
  6ixe-assembly1_A  TM=3.495E-01  e=7.392E+00  Homo sapiens
  7sqc-assembly1_1F  TM=3.133E-01  e=8.194E+00  Chlamydomonas reinhardtii